Protein AF-0000000086008411 (afdb_homodimer)

Nearest PDB structures (foldseek):
  5k5d-assembly2_B  TM=7.354E-01  e=3.098E-06  Saccharolobus solfataricus 98/2
  5k5d-assembly3_C  TM=6.975E-01  e=1.519E-06  Saccharolobus solfataricus 98/2
  6ryk-assembly1_B  TM=8.185E-01  e=4.136E-05  Myxococcus xanthus DK 1622
  5k5a-assembly1_B  TM=7.520E-01  e=1.093E-04  Saccharolobus solfataricus 98/2
  5k5d-assembly1_A  TM=5.341E-01  e=6.741E-06  Saccharolobus solfataricus 98/2

InterPro domains:
  IPR003115 ParB-like, N-terminal domain [PF02195] (5-90)
  IPR003115 ParB-like, N-terminal domain [SM00470] (6-91)
  IPR036086 ParB/Sulfiredoxin superfamily [SSF110849] (5-112)
  IPR050336 Chromosome-partitioning and nucleoid occlusion protein [PTHR33375] (4-90)

Organism: Nephila pilipes (NCBI:txid299642)

Solvent-accessible surface area (backbone atoms only — not comparable to full-atom values): 13688 Å² total; per-residue (Å²): 134,83,80,57,74,39,78,40,49,48,88,56,48,39,77,48,90,75,58,39,60,50,38,81,90,44,27,58,41,44,35,43,46,34,72,74,70,44,82,76,72,62,29,34,22,34,88,85,18,39,42,52,42,48,65,52,58,48,54,14,38,57,74,71,62,50,65,55,46,52,28,27,72,49,70,86,48,50,74,70,50,44,54,48,46,36,52,47,69,58,41,52,58,68,68,34,44,76,34,65,72,47,46,64,71,46,52,51,14,59,38,47,97,91,26,73,35,71,46,57,71,127,136,82,78,57,74,39,76,40,49,50,89,55,50,38,77,46,88,74,57,37,61,50,37,81,90,43,26,56,48,45,35,40,45,34,72,72,71,43,82,75,71,62,28,34,21,35,87,84,20,41,42,54,43,48,64,51,59,49,52,15,38,56,72,72,62,51,63,55,45,51,28,26,71,50,69,86,48,48,73,70,50,44,55,48,46,36,52,47,69,57,43,52,59,68,67,32,42,75,34,65,71,47,47,64,72,47,51,51,14,56,36,51,97,90,28,76,35,67,50,46,74,128

Radius of gyration: 17.27 Å; Cα contacts (8 Å, |Δi|>4): 413; chains: 2; bounding box: 34×53×40 Å

Sequence (244 aa):
MNLAIHYYPIENLVEYERNPRKNDDVVNRMCASIREFGFRIPIVAKSDGTVVDGHLRLKAARKLGMESIPVVLSDNLSDAQTKAFRLLANQSANWAKWDDDLLKKEPIKVLNKEGPEFYVASMNLAIHYYPIENLVEYERNPRKNDDVVNRMCASIREFGFRIPIVAKSDGTVVDGHLRLKAARKLGMESIPVVLSDNLSDAQTKAFRLLANQSANWAKWDDDLLKKEPIKVLNKEGPEFYVAS

pLDDT: mean 87.46, std 18.58, range [31.14, 98.81]

Foldseek 3Di:
DDWDKDKDFLVQADEDPVQPDDCVVCLQQLLQVCVVPNQDDAFEAAPSRYTLDCVSVSSNCVVVVPGITIYTYDNVADPVRSNVCSVCVVCVVVVDDDDPVVVVVQQQQAQDDRYYPGDRDD/DDWDKDKDFLVQADEDPVQPDDCVVCLLQLLQVCVVPNQDDAFEAAPSRYTLDCVSVSSNCVVVPPGITIYTYDNVADPVRSNVCSVCVVCVVVVDDDDPVVVLVQQQQAQDDRYRRGGRDD

Secondary structure (DSSP, 8-state):
----EEEEEGGG-B--TT--EE-GGGHHHHHHHHHHH-S-SPEEE-TTSBEEE-HHHHHHHHHTT-SEEEEEE-TTS-HHHHHHHHHHHHHGGGGSEE-HHHHHHS------TTS-------/----EEEEEGGG-B--TT--EE-GGGHHHHHHHHHHH-S-SPEEE-TTSBEEE-HHHHHHHHHTT-SEEEEEE-TTS-HHHHHHHHHHHHHGGGGSEE-HHHHHHS------TTS-------

Structure (mmCIF, N/CA/C/O backbone):
data_AF-0000000086008411-model_v1
#
loop_
_entity.id
_entity.type
_entity.pdbx_description
1 polymer 'DNA methylase'
#
loop_
_atom_site.group_PDB
_atom_site.id
_atom_site.type_symbol
_atom_site.label_atom_id
_atom_site.label_alt_id
_atom_site.label_comp_id
_atom_site.label_asym_id
_atom_site.label_entity_id
_atom_site.label_seq_id
_atom_site.pdbx_PDB_ins_code
_atom_site.Cartn_x
_atom_site.Cartn_y
_atom_site.Cartn_z
_atom_site.occupancy
_atom_site.B_iso_or_equiv
_atom_site.auth_seq_id
_atom_site.auth_comp_id
_atom_site.auth_asym_id
_atom_site.auth_atom_id
_atom_site.pdbx_PDB_model_num
ATOM 1 N N . MET A 1 1 ? 12.461 -13.406 7.184 1 59.41 1 MET A N 1
ATOM 2 C CA . MET A 1 1 ? 13.312 -12.773 6.184 1 59.41 1 MET A CA 1
ATOM 3 C C . MET A 1 1 ? 13.047 -11.273 6.121 1 59.41 1 MET A C 1
ATOM 5 O O . MET A 1 1 ? 11.914 -10.828 6.297 1 59.41 1 MET A O 1
ATOM 9 N N . ASN A 1 2 ? 14.188 -10.469 6.121 1 82.94 2 ASN A N 1
ATOM 10 C CA . ASN A 1 2 ? 14.078 -9.016 6.215 1 82.94 2 ASN A CA 1
ATOM 11 C C . ASN A 1 2 ? 13.75 -8.391 4.863 1 82.94 2 ASN A C 1
ATOM 13 O O . ASN A 1 2 ? 14.312 -8.781 3.838 1 82.94 2 ASN A O 1
ATOM 17 N N . LEU A 1 3 ? 12.773 -7.602 4.852 1 91.19 3 LEU A N 1
ATOM 18 C CA . LEU A 1 3 ? 12.414 -6.844 3.656 1 91.19 3 LEU A CA 1
ATOM 19 C C . LEU A 1 3 ? 13.531 -5.871 3.279 1 91.19 3 LEU A C 1
ATOM 21 O O . LEU A 1 3 ? 14.094 -5.203 4.148 1 91.19 3 LEU A O 1
ATOM 25 N N . ALA A 1 4 ? 13.883 -5.93 1.975 1 91.25 4 ALA A N 1
ATOM 26 C CA . ALA A 1 4 ? 14.914 -5.016 1.481 1 91.25 4 ALA A CA 1
ATOM 27 C C . ALA A 1 4 ? 14.398 -4.203 0.294 1 91.25 4 ALA A C 1
ATOM 29 O O . ALA A 1 4 ? 13.688 -4.73 -0.563 1 91.25 4 ALA A O 1
ATOM 30 N N . ILE A 1 5 ? 14.852 -2.945 0.254 1 94.31 5 ILE A N 1
ATOM 31 C CA . ILE A 1 5 ? 14.516 -2.084 -0.875 1 94.31 5 ILE A CA 1
ATOM 32 C C . ILE A 1 5 ? 15.664 -2.088 -1.882 1 94.31 5 ILE A C 1
ATOM 34 O O . ILE A 1 5 ? 16.828 -1.934 -1.506 1 94.31 5 ILE A O 1
ATOM 38 N N . HIS A 1 6 ? 15.266 -2.303 -3.049 1 95.06 6 HIS A N 1
ATOM 39 C CA . HIS A 1 6 ? 16.172 -2.158 -4.18 1 95.06 6 HIS A CA 1
ATOM 40 C C . HIS A 1 6 ? 15.695 -1.078 -5.141 1 95.06 6 HIS A C 1
ATOM 42 O O . HIS A 1 6 ? 14.508 -1.018 -5.469 1 95.06 6 HIS A O 1
ATOM 48 N N . TYR A 1 7 ? 16.703 -0.251 -5.594 1 96.94 7 TYR A N 1
ATOM 49 C CA . TYR A 1 7 ? 16.312 0.718 -6.609 1 96.94 7 TYR A CA 1
ATOM 50 C C . TYR A 1 7 ? 16.516 0.153 -8.008 1 96.94 7 TYR A C 1
ATOM 52 O O . TYR A 1 7 ? 17.641 -0.172 -8.398 1 96.94 7 TYR A O 1
ATOM 60 N N . TYR A 1 8 ? 15.438 0.015 -8.688 1 97.19 8 TYR A N 1
ATOM 61 C CA . TYR A 1 8 ? 15.438 -0.484 -10.055 1 97.19 8 TYR A CA 1
ATOM 62 C C . TYR A 1 8 ? 15.289 0.659 -11.055 1 97.19 8 TYR A C 1
ATOM 64 O O . TYR A 1 8 ? 14.453 1.549 -10.867 1 97.19 8 TYR A O 1
ATOM 72 N N . PRO A 1 9 ? 16.141 0.617 -12.133 1 98.06 9 PRO A N 1
ATOM 73 C CA . PRO A 1 9 ? 15.773 1.483 -13.258 1 98.06 9 PRO A CA 1
ATOM 74 C C . PRO A 1 9 ? 14.352 1.223 -13.758 1 98.06 9 PRO A C 1
ATOM 76 O O . PRO A 1 9 ? 13.938 0.067 -13.875 1 98.06 9 PRO A O 1
ATOM 79 N N . ILE A 1 10 ? 13.617 2.262 -13.992 1 97.75 10 ILE A N 1
ATOM 80 C CA . ILE A 1 10 ? 12.219 2.146 -14.391 1 97.75 10 ILE A CA 1
ATOM 81 C C . ILE A 1 10 ? 12.109 1.29 -15.648 1 97.75 10 ILE A C 1
ATOM 83 O O . ILE A 1 10 ? 11.148 0.531 -15.805 1 97.75 10 ILE A O 1
ATOM 87 N N . GLU A 1 11 ? 13.062 1.383 -16.516 1 97.5 11 GLU A N 1
ATOM 88 C CA . GLU A 1 11 ? 13.047 0.663 -17.781 1 97.5 11 GLU A CA 1
ATOM 89 C C . GLU A 1 11 ? 13.148 -0.844 -17.562 1 97.5 11 GLU A C 1
ATOM 91 O O . GLU A 1 11 ? 12.828 -1.629 -18.469 1 97.5 11 GLU A O 1
ATOM 96 N N . ASN A 1 12 ? 13.633 -1.256 -16.359 1 98 12 ASN A N 1
ATOM 97 C CA . ASN A 1 12 ? 13.789 -2.676 -16.047 1 98 12 ASN A CA 1
ATOM 98 C C . ASN A 1 12 ? 12.5 -3.277 -15.5 1 98 12 ASN A C 1
ATOM 100 O O . ASN A 1 12 ? 12.422 -4.488 -15.281 1 98 12 ASN A O 1
ATOM 104 N N . LEU A 1 13 ? 11.539 -2.445 -15.281 1 98.75 13 LEU A N 1
ATOM 105 C CA . LEU A 1 13 ? 10.273 -2.928 -14.742 1 98.75 13 LEU A CA 1
ATOM 106 C C . LEU A 1 13 ? 9.234 -3.072 -15.844 1 98.75 13 LEU A C 1
ATOM 108 O O . LEU A 1 13 ? 9.164 -2.234 -16.75 1 98.75 13 LEU A O 1
ATOM 112 N N . VAL A 1 14 ? 8.469 -4.168 -15.75 1 98.25 14 VAL A N 1
ATOM 113 C CA . VAL A 1 14 ? 7.457 -4.457 -16.75 1 98.25 14 VAL A CA 1
ATOM 114 C C . VAL A 1 14 ? 6.113 -4.711 -16.078 1 98.25 14 VAL A C 1
ATOM 116 O O . VAL A 1 14 ? 6.035 -5.438 -15.086 1 98.25 14 VAL A O 1
ATOM 119 N N . GLU A 1 15 ? 5.117 -4.074 -16.59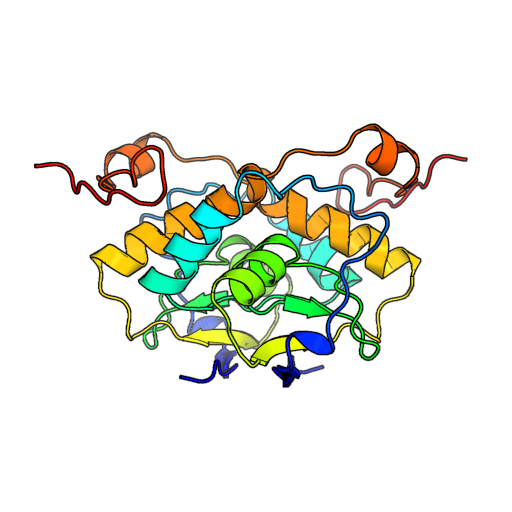4 1 98 15 GLU A N 1
ATOM 120 C CA . GLU A 1 15 ? 3.771 -4.305 -16.078 1 98 15 GLU A CA 1
ATOM 121 C C . GLU A 1 15 ? 3.328 -5.746 -16.328 1 98 15 GLU A C 1
ATOM 123 O O . GLU A 1 15 ? 3.623 -6.316 -17.375 1 98 15 GLU A O 1
ATOM 128 N N . TYR A 1 16 ? 2.611 -6.32 -15.352 1 96.94 16 TYR A N 1
ATOM 129 C CA . TYR A 1 16 ? 1.983 -7.613 -15.578 1 96.94 16 TYR A CA 1
ATOM 130 C C . TYR A 1 16 ? 0.878 -7.508 -16.625 1 96.94 16 TYR A C 1
ATOM 132 O O . TYR A 1 16 ? -0.05 -6.707 -16.469 1 96.94 16 TYR A O 1
ATOM 140 N N . GLU A 1 17 ? 0.983 -8.352 -17.625 1 93.69 17 GLU A N 1
ATOM 141 C CA . GLU A 1 17 ? 0.123 -8.227 -18.797 1 93.69 17 GLU A CA 1
ATOM 142 C C . GLU A 1 17 ? -1.343 -8.453 -18.422 1 93.69 17 GLU A C 1
ATOM 144 O O . GLU A 1 17 ? -2.232 -7.828 -19 1 93.69 17 GLU A O 1
ATOM 149 N N . ARG A 1 18 ? -1.62 -9.266 -17.469 1 93.19 18 ARG A N 1
ATOM 150 C CA . ARG A 1 18 ? -2.998 -9.586 -17.109 1 93.19 18 ARG A CA 1
ATOM 151 C C . ARG A 1 18 ? -3.385 -8.922 -15.789 1 93.19 18 ARG A C 1
ATOM 153 O O . ARG A 1 18 ? -4.105 -9.508 -14.984 1 93.19 18 ARG A O 1
ATOM 160 N N . ASN A 1 19 ? -2.762 -7.785 -15.531 1 95.25 19 ASN A N 1
ATOM 161 C CA . ASN A 1 19 ? -3.176 -7.023 -14.359 1 95.25 19 ASN A CA 1
ATOM 162 C C . ASN A 1 19 ? -4.66 -6.676 -14.414 1 95.25 19 ASN A C 1
ATOM 164 O O . ASN A 1 19 ? -5.117 -6.023 -15.352 1 95.25 19 ASN A O 1
ATOM 168 N N . PRO A 1 20 ? -5.43 -7.062 -13.383 1 93.88 20 PRO A N 1
ATOM 169 C CA . PRO A 1 20 ? -6.875 -6.844 -13.43 1 93.88 20 PRO A CA 1
ATOM 170 C C . PRO A 1 20 ? -7.277 -5.445 -12.977 1 93.88 20 PRO A C 1
ATOM 172 O O . PRO A 1 20 ? -8.422 -5.227 -12.562 1 93.88 20 PRO A O 1
ATOM 175 N N . ARG A 1 21 ? -6.324 -4.492 -12.945 1 95.69 21 ARG A N 1
ATOM 176 C CA . ARG A 1 21 ? -6.586 -3.113 -12.547 1 95.69 21 ARG A CA 1
ATOM 177 C C . ARG A 1 21 ? -6.43 -2.164 -13.734 1 95.69 21 ARG A C 1
ATOM 179 O O . ARG A 1 21 ? -5.41 -2.189 -14.43 1 95.69 21 ARG A O 1
ATOM 186 N N . LYS A 1 22 ? -7.465 -1.388 -13.969 1 96.75 22 LYS A N 1
ATOM 187 C CA . LYS A 1 22 ? -7.438 -0.331 -14.969 1 96.75 22 LYS A CA 1
ATOM 188 C C . LYS A 1 22 ? -7.105 1.02 -14.344 1 96.75 22 LYS A C 1
ATOM 190 O O . LYS A 1 22 ? -7.977 1.674 -13.766 1 96.75 22 LYS A O 1
ATOM 195 N N . ASN A 1 23 ? -5.836 1.464 -14.578 1 96.69 23 ASN A N 1
ATOM 196 C CA . ASN A 1 23 ? -5.398 2.637 -13.828 1 96.69 23 ASN A CA 1
ATOM 197 C C . ASN A 1 23 ? -4.852 3.721 -14.75 1 96.69 23 ASN A C 1
ATOM 199 O O . ASN A 1 23 ? -4.328 4.734 -14.281 1 96.69 23 ASN A O 1
ATOM 203 N N . ASP A 1 24 ? -5.016 3.654 -16.078 1 96.88 24 ASP A N 1
ATOM 204 C CA . ASP A 1 24 ? -4.43 4.598 -17.016 1 96.88 24 ASP A CA 1
ATOM 205 C C . ASP A 1 24 ? -5.027 5.992 -16.844 1 96.88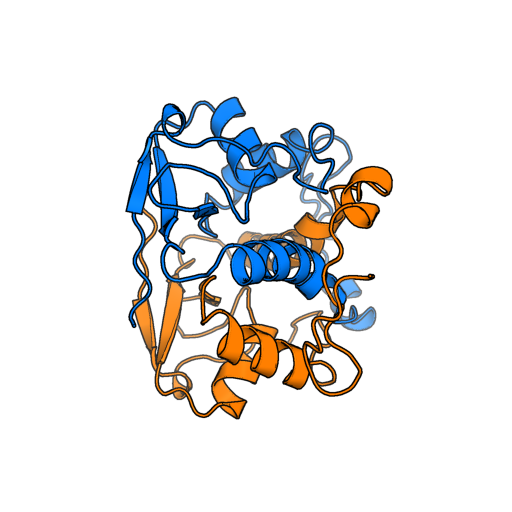 24 ASP A C 1
ATOM 207 O O . ASP A 1 24 ? -4.348 7 -17.062 1 96.88 24 ASP A O 1
ATOM 211 N N . ASP A 1 25 ? -6.266 6.039 -16.422 1 95.25 25 ASP A N 1
ATOM 212 C CA . ASP A 1 25 ? -6.98 7.312 -16.406 1 95.25 25 ASP A CA 1
ATOM 213 C C . ASP A 1 25 ? -6.684 8.078 -15.117 1 95.25 25 ASP A C 1
ATOM 215 O O . ASP A 1 25 ? -7.094 9.234 -14.969 1 95.25 25 ASP A O 1
ATOM 219 N N . VAL A 1 26 ? -5.957 7.426 -14.172 1 94.69 26 VAL A N 1
ATOM 220 C CA . VAL A 1 26 ? -5.762 8.086 -12.883 1 94.69 26 VAL A CA 1
ATOM 221 C C . VAL A 1 26 ? -4.27 8.25 -12.609 1 94.69 26 VAL A C 1
ATOM 223 O O . VAL A 1 26 ? -3.865 8.539 -11.484 1 94.69 26 VAL A O 1
ATOM 226 N N . VAL A 1 27 ? -3.426 8.133 -13.602 1 97.31 27 VAL A N 1
ATOM 227 C CA . VAL A 1 27 ? -1.975 8.227 -13.477 1 97.31 27 VAL A CA 1
ATOM 228 C C . VAL A 1 27 ? -1.584 9.625 -13.016 1 97.31 27 VAL A C 1
ATOM 230 O O . VAL A 1 27 ? -0.69 9.789 -12.188 1 97.31 27 VAL A O 1
ATOM 233 N N . ASN A 1 28 ? -2.285 10.633 -13.492 1 95.5 28 ASN A N 1
ATOM 234 C CA . ASN A 1 28 ? -1.954 12.008 -13.133 1 95.5 28 ASN A CA 1
ATOM 235 C C . ASN A 1 28 ? -2.166 12.258 -11.641 1 95.5 28 ASN A C 1
ATOM 237 O O . ASN A 1 28 ? -1.433 13.031 -11.023 1 95.5 28 ASN A O 1
ATOM 241 N N . ARG A 1 29 ? -3.141 11.617 -11.164 1 93.75 29 ARG A N 1
ATOM 242 C CA . ARG A 1 29 ? -3.406 11.742 -9.734 1 93.75 29 ARG A CA 1
ATOM 243 C C . ARG A 1 29 ? -2.264 11.164 -8.906 1 93.75 29 ARG A C 1
ATOM 245 O O . ARG A 1 29 ? -1.853 11.75 -7.906 1 93.75 29 ARG A O 1
ATOM 252 N N . MET A 1 30 ? -1.769 10.094 -9.328 1 96.31 30 MET A N 1
ATOM 253 C CA . MET A 1 30 ? -0.641 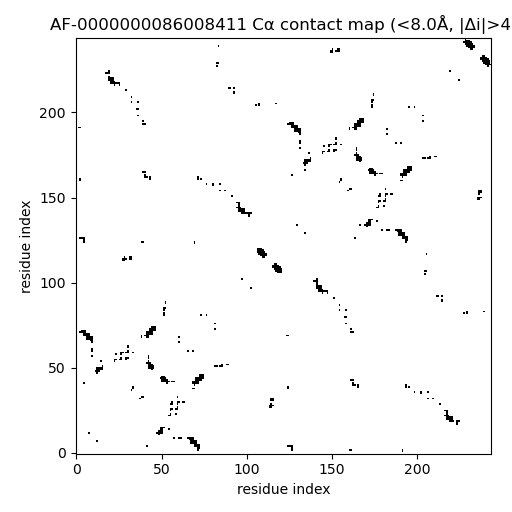9.477 -8.633 1 96.31 30 MET A CA 1
ATOM 254 C C . MET A 1 30 ? 0.63 10.297 -8.82 1 96.31 30 MET A C 1
ATOM 256 O O . MET A 1 30 ? 1.439 10.414 -7.902 1 96.31 30 MET A O 1
ATOM 260 N N . CYS A 1 31 ? 0.763 10.898 -10.039 1 96.25 31 CYS A N 1
ATOM 261 C CA . CYS A 1 31 ? 1.887 11.805 -10.25 1 96.25 31 CYS A CA 1
ATOM 262 C C . CYS A 1 31 ? 1.874 12.938 -9.227 1 96.25 31 CYS A C 1
ATOM 264 O O . CYS A 1 31 ? 2.902 13.25 -8.625 1 96.25 31 CYS A O 1
ATOM 266 N N . ALA A 1 32 ? 0.722 13.492 -9.062 1 93.12 32 ALA A N 1
ATOM 267 C CA . ALA A 1 32 ? 0.576 14.586 -8.102 1 93.12 32 ALA A CA 1
ATOM 268 C C . ALA A 1 32 ? 0.913 14.125 -6.691 1 93.12 32 ALA A C 1
ATOM 270 O O . ALA A 1 32 ? 1.562 14.844 -5.93 1 93.12 32 ALA A O 1
ATOM 271 N N . SER A 1 33 ? 0.469 12.898 -6.336 1 93.38 33 SER A N 1
ATOM 272 C CA . SER A 1 33 ? 0.763 12.328 -5.027 1 93.38 33 SER A CA 1
ATOM 273 C C . SER A 1 33 ? 2.264 12.148 -4.828 1 93.38 33 SER A C 1
ATOM 275 O O . SER A 1 33 ? 2.814 12.57 -3.805 1 93.38 33 SER A O 1
ATOM 277 N N . ILE A 1 34 ? 2.934 11.625 -5.816 1 95.19 34 ILE A N 1
ATOM 278 C CA . ILE A 1 34 ? 4.363 11.359 -5.719 1 95.19 34 ILE A CA 1
ATOM 279 C C . ILE A 1 34 ? 5.129 12.68 -5.625 1 95.19 34 ILE A C 1
ATOM 281 O O . ILE A 1 34 ? 6.09 12.797 -4.859 1 95.19 34 ILE A O 1
ATOM 285 N N . ARG A 1 35 ? 4.711 13.695 -6.332 1 93.75 35 ARG A N 1
ATOM 286 C CA . ARG A 1 35 ? 5.352 15 -6.262 1 93.75 35 ARG A CA 1
ATOM 287 C C . ARG A 1 35 ? 5.211 15.609 -4.871 1 93.75 35 ARG A C 1
ATOM 289 O O . ARG A 1 35 ? 6.156 16.203 -4.344 1 93.75 35 ARG A O 1
ATOM 296 N N . GLU A 1 36 ? 4.086 15.414 -4.336 1 91.5 36 GLU A N 1
ATOM 297 C CA . GLU A 1 36 ? 3.758 16.078 -3.076 1 91.5 36 GLU A CA 1
ATOM 298 C C . GLU A 1 36 ? 4.391 15.352 -1.894 1 91.5 36 GLU A C 1
ATOM 300 O O . GLU A 1 36 ? 4.914 15.984 -0.976 1 91.5 36 GLU A O 1
ATOM 305 N N . PHE A 1 37 ? 4.371 14.039 -1.923 1 93.88 37 PHE A N 1
ATOM 306 C CA . PHE A 1 37 ? 4.691 13.297 -0.711 1 93.88 37 PHE A CA 1
ATOM 307 C C . PHE A 1 37 ? 5.965 12.484 -0.896 1 93.88 37 PHE A C 1
ATOM 309 O O . PHE A 1 37 ? 6.527 11.969 0.075 1 93.88 37 PHE A O 1
ATOM 316 N N . GLY A 1 38 ? 6.418 12.383 -2.188 1 94.5 38 GLY A N 1
ATOM 317 C CA . GLY A 1 38 ? 7.488 11.445 -2.498 1 94.5 38 GLY A CA 1
ATOM 318 C C . GLY A 1 38 ? 6.988 10.039 -2.762 1 94.5 38 GLY A C 1
ATOM 319 O O . GLY A 1 38 ? 5.816 9.734 -2.529 1 94.5 38 GLY A O 1
ATOM 320 N N . PHE A 1 39 ? 7.898 9.258 -3.348 1 96.81 39 PHE A N 1
ATOM 321 C CA . PHE A 1 39 ? 7.621 7.84 -3.562 1 96.81 39 PHE A CA 1
ATOM 322 C C . PHE A 1 39 ? 7.781 7.055 -2.268 1 96.81 39 PHE A C 1
ATOM 324 O O . PHE A 1 39 ? 8.844 6.488 -2.006 1 96.81 39 PHE A O 1
ATOM 331 N N . ARG A 1 40 ? 6.75 6.871 -1.46 1 96.12 40 ARG A N 1
ATOM 332 C CA . ARG A 1 40 ? 6.852 6.465 -0.062 1 96.12 40 ARG A CA 1
ATOM 333 C C . ARG A 1 40 ? 6.629 4.965 0.091 1 96.12 40 ARG A C 1
ATOM 335 O O . ARG A 1 40 ? 7.07 4.363 1.07 1 96.12 40 ARG A O 1
ATOM 342 N N . ILE A 1 41 ? 5.883 4.387 -0.775 1 97.5 41 ILE A N 1
ATOM 343 C CA . ILE A 1 41 ? 5.57 2.961 -0.739 1 97.5 41 ILE A CA 1
ATOM 344 C C . ILE A 1 41 ? 6.219 2.262 -1.931 1 97.5 41 ILE A C 1
ATOM 346 O O . ILE A 1 41 ? 5.922 2.582 -3.084 1 97.5 41 ILE A O 1
ATOM 350 N N . PRO A 1 42 ? 7.059 1.325 -1.715 1 98.19 42 PRO A N 1
ATOM 351 C CA . PRO A 1 42 ? 7.746 0.675 -2.834 1 98.19 42 PRO A CA 1
ATOM 352 C C . PRO A 1 42 ? 6.812 -0.19 -3.678 1 98.19 42 PRO A C 1
ATOM 354 O O . PRO A 1 42 ? 5.738 -0.583 -3.211 1 98.19 42 PRO A O 1
ATOM 357 N N . ILE A 1 43 ? 7.266 -0.444 -4.871 1 98.12 43 ILE A N 1
ATOM 358 C CA . ILE A 1 43 ? 6.629 -1.426 -5.742 1 98.12 43 ILE A CA 1
ATOM 359 C C . ILE A 1 43 ? 7.055 -2.834 -5.332 1 98.12 43 ILE A C 1
ATOM 361 O O . ILE A 1 43 ? 8.188 -3.043 -4.891 1 98.12 43 ILE A O 1
ATOM 365 N N . VAL A 1 44 ? 6.156 -3.768 -5.402 1 98.44 44 VAL A N 1
ATOM 366 C CA . VAL A 1 44 ? 6.508 -5.176 -5.27 1 98.44 44 VAL A CA 1
ATOM 367 C C . VAL A 1 44 ? 6.68 -5.797 -6.656 1 98.44 44 VAL A C 1
ATOM 369 O O . VAL A 1 44 ? 5.797 -5.672 -7.512 1 98.44 44 VAL A O 1
ATOM 372 N N . ALA A 1 45 ? 7.816 -6.406 -6.906 1 98.62 45 ALA A N 1
ATOM 373 C CA . ALA A 1 45 ? 8.086 -7 -8.211 1 98.62 45 ALA A CA 1
ATOM 374 C C . ALA A 1 45 ? 8.891 -8.289 -8.078 1 98.62 45 ALA A C 1
ATOM 376 O O . ALA A 1 45 ? 9.422 -8.586 -7.004 1 98.62 45 ALA A O 1
ATOM 377 N N . LYS A 1 46 ? 8.938 -9.086 -9.164 1 97.88 46 LYS A N 1
ATOM 378 C CA . LYS A 1 46 ? 9.883 -10.188 -9.312 1 97.88 46 LYS A CA 1
ATOM 379 C C . LYS A 1 46 ? 11.242 -9.68 -9.781 1 97.88 46 LYS A C 1
ATOM 381 O O . LYS A 1 46 ? 11.352 -8.578 -10.32 1 97.88 46 LYS A O 1
ATOM 386 N N . SER A 1 47 ? 12.234 -10.492 -9.602 1 97 47 SER A N 1
ATOM 387 C CA . SER A 1 47 ? 13.602 -10.102 -9.961 1 97 47 SER A CA 1
ATOM 388 C C . SER A 1 47 ? 13.742 -9.898 -11.461 1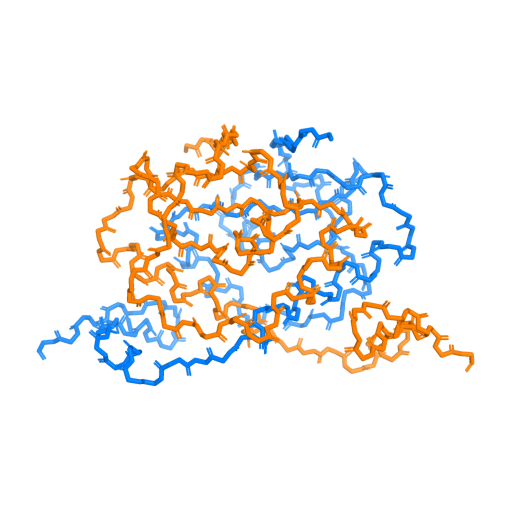 97 47 SER A C 1
ATOM 390 O O . SER A 1 47 ? 14.672 -9.234 -11.922 1 97 47 SER A O 1
ATOM 392 N N . ASP A 1 48 ? 12.797 -10.469 -12.219 1 97.12 48 ASP A N 1
ATOM 393 C CA . ASP A 1 48 ? 12.867 -10.297 -13.664 1 97.12 48 ASP A CA 1
ATOM 394 C C . ASP A 1 48 ? 12.219 -8.984 -14.094 1 97.12 48 ASP A C 1
ATOM 396 O O . ASP A 1 48 ? 12.125 -8.688 -15.289 1 97.12 48 ASP A O 1
ATOM 400 N N . GLY A 1 49 ? 11.734 -8.219 -13.117 1 98.06 49 GLY A N 1
ATOM 401 C CA . GLY A 1 49 ? 11.203 -6.891 -13.383 1 98.06 49 GLY A CA 1
ATOM 402 C C . GLY A 1 49 ? 9.688 -6.863 -13.461 1 98.06 49 GLY A C 1
ATOM 403 O O . GLY A 1 49 ? 9.078 -5.793 -13.531 1 98.06 49 GLY A O 1
ATOM 404 N N . THR A 1 50 ? 9.055 -8.023 -13.438 1 98.56 50 THR A N 1
ATOM 405 C CA . THR A 1 50 ? 7.598 -8.055 -13.539 1 98.56 50 THR A CA 1
ATOM 406 C C . THR A 1 50 ? 6.949 -7.496 -12.273 1 98.56 50 THR A C 1
ATOM 408 O O . THR A 1 50 ? 7.176 -8.016 -11.18 1 98.56 50 THR A O 1
ATOM 411 N N . VAL A 1 51 ? 6.129 -6.547 -12.469 1 98.62 51 VAL A N 1
ATOM 412 C CA . VAL A 1 51 ? 5.473 -5.883 -11.352 1 98.62 51 VAL A CA 1
ATOM 413 C C . VAL A 1 51 ? 4.375 -6.785 -10.789 1 98.62 51 VAL A C 1
ATOM 415 O O . VAL A 1 51 ? 3.629 -7.41 -11.547 1 98.62 51 VAL A O 1
ATOM 418 N N . VAL A 1 52 ? 4.312 -6.891 -9.508 1 97.81 52 VAL A N 1
ATOM 419 C CA . VAL A 1 52 ? 3.273 -7.637 -8.805 1 97.81 52 VAL A CA 1
ATOM 420 C C . VAL A 1 52 ? 2.258 -6.668 -8.203 1 97.81 52 VAL A C 1
ATOM 422 O O . VAL A 1 52 ? 1.049 -6.84 -8.383 1 97.81 52 VAL A O 1
ATOM 425 N N . ASP A 1 53 ? 2.639 -5.656 -7.531 1 97.81 53 ASP A N 1
ATOM 426 C CA . ASP A 1 53 ? 1.844 -4.586 -6.941 1 97.81 53 ASP A CA 1
ATOM 427 C C . ASP A 1 53 ? 2.506 -3.227 -7.16 1 97.81 53 ASP A C 1
ATOM 429 O O . ASP A 1 53 ? 3.729 -3.104 -7.062 1 97.81 53 ASP A O 1
ATOM 433 N N . GLY A 1 54 ? 1.72 -2.24 -7.461 1 98.25 54 GLY A N 1
ATOM 434 C CA . GLY A 1 54 ? 2.258 -0.903 -7.652 1 98.25 54 GLY A CA 1
ATOM 435 C C . GLY A 1 54 ? 2.287 -0.474 -9.102 1 98.25 54 GLY A C 1
ATOM 436 O O . GLY A 1 54 ? 3.098 0.371 -9.492 1 98.25 54 GLY A O 1
ATOM 437 N N . HIS A 1 55 ? 1.449 -0.974 -9.984 1 98.69 55 HIS A N 1
ATOM 438 C CA . HIS A 1 55 ? 1.404 -0.622 -11.398 1 98.69 55 HIS A CA 1
ATOM 439 C C . HIS A 1 55 ? 1.103 0.861 -11.586 1 98.69 55 HIS A C 1
ATOM 441 O O . HIS A 1 55 ? 1.71 1.521 -12.438 1 98.69 55 HIS A O 1
ATOM 447 N N . LEU A 1 56 ? 0.159 1.378 -10.836 1 98.19 56 LEU A N 1
ATOM 448 C CA . LEU A 1 56 ? -0.167 2.797 -10.922 1 98.19 56 LEU A CA 1
ATOM 449 C C . LEU A 1 56 ? 1.039 3.654 -10.555 1 98.19 56 LEU A C 1
ATOM 451 O O . LEU A 1 56 ? 1.315 4.66 -11.211 1 98.19 56 LEU A O 1
ATOM 455 N N . ARG A 1 57 ? 1.702 3.295 -9.516 1 98.38 57 ARG A N 1
ATOM 456 C CA . ARG A 1 57 ? 2.906 4.012 -9.109 1 98.38 57 ARG A CA 1
ATOM 457 C C . ARG A 1 57 ? 3.977 3.941 -10.195 1 98.38 57 ARG A C 1
ATOM 459 O O . ARG A 1 57 ? 4.691 4.918 -10.43 1 98.38 57 ARG A O 1
ATOM 466 N N . LEU A 1 58 ? 4.094 2.771 -10.828 1 98.81 58 LEU A N 1
ATOM 467 C CA . LEU A 1 58 ? 5.059 2.637 -11.914 1 98.81 58 LEU A CA 1
ATOM 468 C C . LEU A 1 58 ? 4.707 3.566 -13.07 1 98.81 58 LEU A C 1
ATOM 470 O O . LEU A 1 58 ? 5.574 4.27 -13.594 1 98.81 58 LEU A O 1
ATOM 474 N N . LYS A 1 59 ? 3.51 3.568 -13.484 1 98.62 59 LYS A N 1
ATOM 475 C CA . LYS A 1 59 ? 3.074 4.43 -14.578 1 98.62 59 LYS A CA 1
ATOM 476 C C . LYS A 1 59 ? 3.334 5.898 -14.258 1 98.62 59 LYS A C 1
ATOM 478 O O . LYS A 1 59 ? 3.803 6.656 -15.109 1 98.62 59 LYS A O 1
ATOM 483 N N . ALA A 1 60 ? 2.99 6.262 -13.047 1 98.19 60 ALA A N 1
ATOM 484 C CA . ALA A 1 60 ? 3.227 7.641 -12.625 1 98.19 60 ALA A CA 1
ATOM 485 C C . ALA A 1 60 ? 4.715 7.969 -12.641 1 98.19 60 ALA A C 1
ATOM 487 O O . ALA A 1 60 ? 5.113 9.047 -13.102 1 98.19 60 ALA A O 1
ATOM 488 N N . ALA A 1 61 ? 5.551 7.035 -12.141 1 98.44 61 ALA A N 1
ATOM 489 C CA . ALA A 1 61 ? 6.996 7.246 -12.133 1 98.44 61 ALA A CA 1
ATOM 490 C C . ALA A 1 61 ? 7.535 7.441 -13.547 1 98.44 61 ALA A C 1
ATOM 492 O O . ALA A 1 61 ? 8.391 8.297 -13.773 1 98.44 61 ALA A O 1
ATOM 493 N N . ARG A 1 62 ? 7.043 6.668 -14.445 1 98.69 62 ARG A N 1
ATOM 494 C CA . ARG A 1 62 ? 7.434 6.801 -15.844 1 98.69 62 ARG A CA 1
ATOM 495 C C . ARG A 1 62 ? 7.043 8.172 -16.391 1 98.69 62 ARG A C 1
ATOM 497 O O . ARG A 1 62 ? 7.855 8.844 -17.031 1 98.69 62 ARG A O 1
ATOM 504 N N . LYS A 1 63 ? 5.871 8.516 -16.125 1 98.38 63 LYS A N 1
ATOM 505 C CA . LYS A 1 63 ? 5.379 9.805 -16.609 1 98.38 63 LYS A CA 1
ATOM 506 C C . LYS A 1 63 ? 6.184 10.961 -16.016 1 98.38 63 LYS A C 1
ATOM 508 O O . LYS A 1 63 ? 6.422 11.969 -16.688 1 98.38 63 LYS A O 1
ATOM 513 N N . LEU A 1 64 ? 6.598 10.844 -14.781 1 97.88 64 LEU A N 1
ATOM 514 C CA . LEU A 1 64 ? 7.359 11.867 -14.086 1 97.88 64 LEU A CA 1
ATOM 515 C C . LEU A 1 64 ? 8.82 11.852 -14.531 1 97.88 64 LEU A C 1
ATOM 517 O O . LEU A 1 64 ? 9.602 12.727 -14.133 1 97.88 64 LEU A O 1
ATOM 521 N N . GLY A 1 65 ? 9.227 10.82 -15.273 1 98 65 GLY A N 1
ATOM 522 C CA . GLY A 1 65 ? 10.594 10.734 -15.773 1 98 65 GLY A CA 1
ATOM 523 C C . GLY A 1 65 ? 11.586 10.32 -14.711 1 98 65 GLY A C 1
ATOM 524 O O . GLY A 1 65 ? 12.75 10.742 -14.734 1 98 65 GLY A O 1
ATOM 525 N N . MET A 1 66 ? 11.133 9.594 -13.758 1 97.62 66 MET A N 1
ATOM 526 C CA . MET A 1 66 ? 12.062 9.102 -12.742 1 97.62 66 MET A CA 1
ATOM 527 C C . MET A 1 66 ? 13.008 8.07 -13.328 1 97.62 66 MET A C 1
ATOM 529 O O . MET A 1 66 ? 12.641 7.324 -14.234 1 97.62 66 MET A O 1
ATOM 533 N N . GLU A 1 67 ? 14.227 8.055 -12.836 1 97.62 67 GLU A N 1
ATOM 534 C CA . GLU A 1 67 ? 15.227 7.125 -13.359 1 97.62 67 GLU A CA 1
ATOM 535 C C . GLU A 1 67 ? 15.086 5.746 -12.719 1 97.62 67 GLU A C 1
ATOM 537 O O . GLU A 1 67 ? 15.203 4.727 -13.398 1 97.62 67 GLU A O 1
ATOM 542 N N . SER A 1 68 ? 14.906 5.77 -11.422 1 98.19 68 SER A N 1
ATOM 543 C CA . SER A 1 68 ? 14.766 4.539 -10.648 1 98.19 68 SER A CA 1
ATOM 544 C C . SER A 1 68 ? 13.75 4.695 -9.523 1 98.19 68 SER A C 1
ATOM 546 O O . SER A 1 68 ? 13.43 5.816 -9.125 1 98.19 68 SER A O 1
ATOM 548 N N . ILE A 1 69 ? 13.195 3.604 -9.125 1 98.06 69 ILE A N 1
ATOM 549 C CA . ILE A 1 69 ? 12.219 3.637 -8.039 1 98.06 69 ILE A CA 1
ATOM 550 C C . ILE A 1 69 ? 12.477 2.486 -7.074 1 98.06 69 ILE A C 1
ATOM 552 O O . ILE A 1 69 ? 13.164 1.518 -7.418 1 98.06 69 ILE A O 1
ATOM 556 N N . PRO A 1 70 ? 12.062 2.613 -5.816 1 98.12 70 PRO A N 1
ATOM 557 C CA . PRO A 1 70 ? 12.258 1.559 -4.816 1 98.12 70 PRO A CA 1
ATOM 558 C C . PRO A 1 70 ? 11.359 0.348 -5.059 1 98.12 70 PRO A C 1
ATOM 560 O O . PRO A 1 70 ? 10.156 0.503 -5.305 1 98.12 70 PRO A O 1
ATOM 563 N N . VAL A 1 71 ? 11.977 -0.841 -4.957 1 97.88 71 VAL A N 1
ATOM 564 C CA . VAL A 1 71 ? 11.297 -2.1 -5.238 1 97.88 71 VAL A CA 1
ATOM 565 C C . VAL A 1 71 ? 11.602 -3.111 -4.137 1 97.88 71 VAL A C 1
ATOM 567 O O . VAL A 1 71 ? 12.742 -3.207 -3.676 1 97.88 71 VAL A O 1
ATOM 570 N N . VAL A 1 72 ? 10.555 -3.74 -3.648 1 97.44 72 VAL A N 1
ATOM 571 C CA . VAL A 1 72 ? 10.719 -4.953 -2.854 1 97.44 72 VAL A CA 1
ATOM 572 C C . VAL A 1 72 ? 10.508 -6.184 -3.734 1 97.44 72 VAL A C 1
ATOM 574 O O . VAL A 1 72 ? 9.586 -6.215 -4.555 1 97.44 72 VAL A O 1
ATOM 577 N N . LEU A 1 73 ? 11.414 -7.129 -3.598 1 97 73 LEU A N 1
ATOM 578 C CA . LEU A 1 73 ? 11.336 -8.32 -4.434 1 97 73 LEU A CA 1
ATOM 579 C C . LEU A 1 73 ? 10.469 -9.391 -3.777 1 97 73 LEU A C 1
ATOM 581 O O . LEU A 1 73 ? 10.445 -9.508 -2.549 1 97 73 LEU A O 1
ATOM 585 N N . SER A 1 74 ? 9.758 -10.195 -4.609 1 97.31 74 SER A N 1
ATOM 586 C CA . SER A 1 74 ? 8.859 -11.227 -4.109 1 97.31 74 SER A CA 1
ATOM 587 C C . SER A 1 74 ? 9.094 -12.562 -4.812 1 97.31 74 SER A C 1
ATOM 589 O O . SER A 1 74 ? 8.156 -13.305 -5.086 1 97.31 74 SER A O 1
ATOM 591 N N . ASP A 1 75 ? 10.352 -12.883 -5.078 1 96.31 75 ASP A N 1
ATOM 592 C CA . ASP A 1 75 ? 10.711 -14.062 -5.852 1 96.31 75 ASP A CA 1
ATOM 593 C C . ASP A 1 75 ? 10.359 -15.344 -5.098 1 96.31 75 ASP A C 1
ATOM 595 O O . ASP A 1 75 ? 10.242 -16.422 -5.695 1 96.31 75 ASP A O 1
ATOM 599 N N . ASN A 1 76 ? 10.203 -15.242 -3.836 1 95.81 76 ASN A N 1
ATOM 600 C CA . ASN A 1 76 ? 9.93 -16.438 -3.033 1 95.81 76 ASN A CA 1
ATOM 601 C C . ASN A 1 76 ? 8.461 -16.844 -3.113 1 95.81 76 ASN A C 1
ATOM 603 O O . ASN A 1 76 ? 8.086 -17.906 -2.633 1 95.81 76 ASN A O 1
ATOM 607 N N . LEU A 1 77 ? 7.613 -16.031 -3.648 1 94.31 77 LEU A N 1
ATOM 608 C CA . LEU A 1 77 ? 6.211 -16.375 -3.838 1 94.31 77 LEU A CA 1
ATOM 609 C C . LEU A 1 77 ? 6.027 -17.203 -5.105 1 94.31 77 LEU A C 1
ATOM 611 O O . LEU A 1 77 ? 6.609 -16.891 -6.145 1 94.31 77 LEU A O 1
ATOM 615 N N . SER A 1 78 ? 5.246 -18.266 -4.992 1 92.44 78 SER A N 1
ATOM 616 C CA . SER A 1 78 ? 4.859 -19.031 -6.172 1 92.44 78 SER A CA 1
ATOM 617 C C . SER A 1 78 ? 3.98 -18.203 -7.105 1 92.44 78 SER A C 1
ATOM 619 O O . SER A 1 78 ? 3.527 -17.125 -6.738 1 92.44 78 SER A O 1
ATOM 621 N N . ASP A 1 79 ? 3.797 -18.734 -8.32 1 89.5 79 ASP A N 1
ATOM 622 C CA . ASP A 1 79 ? 2.922 -18.047 -9.266 1 89.5 79 ASP A CA 1
ATOM 623 C C . ASP A 1 79 ? 1.518 -17.891 -8.688 1 89.5 79 ASP A C 1
ATOM 625 O O . ASP A 1 79 ? 0.903 -16.828 -8.836 1 89.5 79 ASP A O 1
ATOM 629 N N . ALA A 1 80 ? 1.055 -18.953 -8.047 1 88.25 80 ALA A N 1
ATOM 630 C CA . ALA A 1 80 ? -0.271 -18.906 -7.438 1 88.25 80 ALA A CA 1
ATOM 631 C C . ALA A 1 80 ? -0.317 -17.875 -6.309 1 88.25 80 ALA A C 1
ATOM 633 O O . ALA A 1 80 ? -1.269 -17.094 -6.207 1 88.25 80 ALA A O 1
ATOM 634 N N . GLN A 1 81 ? 0.721 -17.797 -5.473 1 91.12 81 GLN A N 1
ATOM 635 C CA . GLN A 1 81 ? 0.812 -16.828 -4.391 1 91.12 81 GLN A CA 1
ATOM 636 C C . GLN A 1 81 ? 0.903 -15.406 -4.938 1 91.12 81 GLN A C 1
ATOM 638 O O . GLN A 1 81 ? 0.285 -14.484 -4.395 1 91.12 81 GLN A O 1
ATOM 643 N N . THR A 1 82 ? 1.678 -15.289 -6.008 1 94.25 82 THR A N 1
ATOM 644 C CA . THR A 1 82 ? 1.854 -13.977 -6.613 1 94.25 82 THR A CA 1
ATOM 645 C C . THR A 1 82 ? 0.523 -13.438 -7.121 1 94.25 82 THR A C 1
ATOM 647 O O . THR A 1 82 ? 0.194 -12.266 -6.895 1 94.25 82 THR A O 1
ATOM 650 N N . LYS A 1 83 ? -0.231 -14.289 -7.777 1 90.69 83 LYS A N 1
ATOM 651 C CA . LYS A 1 83 ? -1.542 -13.891 -8.281 1 90.69 83 LYS A CA 1
ATOM 652 C C . LYS A 1 83 ? -2.471 -13.492 -7.133 1 90.69 83 LYS A C 1
ATOM 654 O O . LYS A 1 83 ? -3.158 -12.477 -7.207 1 90.69 83 LYS A O 1
ATOM 659 N N . ALA A 1 84 ? -2.506 -14.305 -6.082 1 90.44 84 ALA A N 1
ATOM 660 C CA . ALA A 1 84 ? -3.342 -14.031 -4.914 1 90.44 84 ALA A CA 1
ATOM 661 C C . ALA A 1 84 ? -2.918 -12.734 -4.23 1 90.44 84 ALA A C 1
ATOM 663 O O . ALA A 1 84 ? -3.764 -11.914 -3.855 1 90.44 84 ALA A O 1
ATOM 664 N N . PHE A 1 85 ? -1.62 -12.555 -4.066 1 93.81 85 PHE A N 1
ATOM 665 C CA . PHE A 1 85 ? -1.117 -11.344 -3.43 1 93.81 85 PHE A CA 1
ATOM 666 C C . PHE A 1 85 ? -1.508 -10.102 -4.23 1 93.81 85 PHE A C 1
ATOM 668 O O . PHE A 1 85 ? -1.902 -9.086 -3.658 1 93.81 85 PHE A O 1
ATOM 675 N N . ARG A 1 86 ? -1.358 -10.164 -5.566 1 94.5 86 ARG A N 1
ATOM 676 C CA . ARG A 1 86 ? -1.741 -9.055 -6.434 1 94.5 86 ARG A CA 1
ATOM 677 C C . ARG A 1 86 ? -3.182 -8.625 -6.176 1 94.5 86 ARG A C 1
ATOM 679 O O . ARG A 1 86 ? -3.467 -7.438 -6.039 1 94.5 86 ARG A O 1
ATOM 686 N N . LEU A 1 87 ? -4.035 -9.547 -6.043 1 91.69 87 LEU A N 1
ATOM 687 C CA . LEU A 1 87 ? -5.445 -9.258 -5.801 1 91.69 87 LEU A CA 1
ATOM 688 C C . LEU A 1 87 ? -5.648 -8.68 -4.402 1 91.69 87 LEU A C 1
ATOM 690 O O . LEU A 1 87 ? -6.301 -7.645 -4.242 1 91.69 87 LEU A O 1
ATOM 694 N N . LEU A 1 88 ? -5.137 -9.305 -3.387 1 91.75 88 LEU A N 1
ATOM 695 C CA . LEU A 1 88 ? -5.367 -8.922 -1.998 1 91.75 88 LEU A CA 1
ATOM 696 C C . LEU A 1 88 ? -4.77 -7.555 -1.702 1 91.75 88 LEU A C 1
ATOM 698 O O . LEU A 1 88 ? -5.375 -6.75 -0.99 1 91.75 88 LEU A O 1
ATOM 702 N N . ALA A 1 89 ? -3.559 -7.32 -2.26 1 94.5 89 ALA A N 1
ATOM 703 C CA . ALA A 1 89 ? -2.912 -6.027 -2.057 1 94.5 89 ALA A CA 1
ATOM 704 C C . ALA A 1 89 ? -3.787 -4.891 -2.572 1 94.5 89 ALA A C 1
ATOM 706 O O . ALA A 1 89 ? -3.82 -3.807 -1.981 1 94.5 89 ALA A O 1
ATOM 707 N N . ASN A 1 90 ? -4.551 -5.141 -3.607 1 93.12 90 ASN A N 1
ATOM 708 C CA . ASN A 1 90 ? -5.395 -4.125 -4.227 1 93.12 90 ASN A CA 1
ATOM 709 C C . ASN A 1 90 ? -6.77 -4.059 -3.568 1 93.12 90 ASN A C 1
ATOM 711 O O . ASN A 1 90 ? -7.516 -3.098 -3.775 1 93.12 90 ASN A O 1
ATOM 715 N N . GLN A 1 91 ? -7.043 -5.035 -2.74 1 92.19 91 GLN A N 1
ATOM 716 C CA . GLN A 1 91 ? -8.344 -5.062 -2.082 1 92.19 91 GLN A CA 1
ATOM 717 C C . GLN A 1 91 ? -8.234 -4.625 -0.625 1 92.19 91 GLN A C 1
ATOM 719 O O . GLN A 1 91 ? -9.227 -4.227 -0.014 1 92.19 91 GLN A O 1
ATOM 724 N N . SER A 1 92 ? -7.129 -4.703 -0.028 1 94.44 92 SER A N 1
ATOM 725 C CA . SER A 1 92 ? -6.984 -4.652 1.423 1 94.44 92 SER A CA 1
ATOM 726 C C . SER A 1 92 ? -7.438 -3.305 1.977 1 94.44 92 SER A C 1
ATOM 728 O O . SER A 1 92 ? -8.008 -3.236 3.066 1 94.44 92 SER A O 1
ATOM 730 N N . ALA A 1 93 ? -7.234 -2.232 1.215 1 91.31 93 ALA A N 1
ATOM 731 C CA . ALA A 1 93 ? -7.699 -0.929 1.681 1 91.31 93 ALA A CA 1
ATOM 732 C C . ALA A 1 93 ? -9.211 -0.924 1.879 1 91.31 93 ALA A C 1
ATOM 734 O O . ALA A 1 93 ? -9.727 -0.249 2.775 1 91.31 93 ALA A O 1
ATOM 735 N N . ASN A 1 94 ? -9.875 -1.761 1.162 1 92.44 94 ASN A N 1
ATOM 736 C CA . ASN A 1 94 ? -11.328 -1.759 1.171 1 92.44 94 ASN A CA 1
ATOM 737 C C . ASN A 1 94 ? -11.883 -2.689 2.246 1 92.44 94 ASN A C 1
ATOM 739 O O . ASN A 1 94 ? -13.102 -2.754 2.451 1 92.44 94 ASN A O 1
ATOM 743 N N . TRP A 1 95 ? -11.055 -3.416 2.908 1 93.88 95 TRP A N 1
ATOM 744 C CA . TRP A 1 95 ? -11.523 -4.266 4 1 93.88 95 TRP A CA 1
ATOM 745 C C . TRP A 1 95 ? -11.969 -3.424 5.191 1 93.88 95 TRP A C 1
ATOM 747 O O . TRP A 1 95 ? -12.922 -3.779 5.887 1 93.88 95 TRP A O 1
ATOM 757 N N . ALA A 1 96 ? -11.258 -2.279 5.398 1 94.69 96 ALA A N 1
ATOM 758 C CA . ALA A 1 96 ? -11.578 -1.371 6.496 1 94.69 96 ALA A CA 1
ATOM 759 C C . ALA A 1 96 ? -12.664 -0.379 6.086 1 94.69 96 ALA A C 1
ATOM 761 O O . ALA A 1 96 ? -12.773 -0.017 4.914 1 94.69 96 ALA A O 1
ATOM 762 N N . LYS A 1 97 ? -13.406 0.012 7.012 1 94.88 97 LYS A N 1
ATOM 763 C CA . LYS A 1 97 ? -14.422 1.036 6.77 1 94.88 97 LYS A CA 1
ATOM 764 C C . LYS A 1 97 ? -13.906 2.42 7.152 1 94.88 97 LYS A C 1
ATOM 766 O O . LYS A 1 97 ? -12.914 2.541 7.875 1 94.88 97 LYS A O 1
ATOM 771 N N . TRP A 1 98 ? -14.531 3.443 6.586 1 94 98 TRP A N 1
ATOM 772 C CA . TRP A 1 98 ? -14.211 4.824 6.938 1 94 98 TRP A CA 1
ATOM 773 C C . TRP A 1 98 ? -15 5.273 8.164 1 94 98 TRP A C 1
ATOM 775 O O . TRP A 1 98 ? -16.188 4.941 8.305 1 94 98 TRP A O 1
ATOM 785 N N . ASP A 1 99 ? -14.328 5.969 9.023 1 93.25 99 ASP A N 1
ATOM 786 C CA . ASP A 1 99 ? -14.984 6.676 10.117 1 93.25 99 ASP A CA 1
ATOM 787 C C . ASP A 1 99 ? -15.422 8.078 9.68 1 93.25 99 ASP A C 1
ATOM 789 O O . ASP A 1 99 ? -14.609 9.008 9.68 1 93.25 99 ASP A O 1
ATOM 793 N N . ASP A 1 100 ? -16.672 8.211 9.453 1 88.25 100 ASP A N 1
ATOM 794 C CA . ASP A 1 100 ? -17.188 9.445 8.867 1 88.25 100 ASP A CA 1
ATOM 795 C C . ASP A 1 100 ? -16.969 10.633 9.797 1 88.25 100 ASP A C 1
ATOM 797 O O . ASP A 1 100 ? -16.688 11.742 9.336 1 88.25 100 ASP A O 1
ATOM 801 N N . ASP A 1 101 ? -17.125 10.383 11 1 88.06 101 ASP A N 1
ATOM 802 C CA . ASP A 1 101 ? -16.953 11.453 11.977 1 88.06 101 ASP A CA 1
ATOM 803 C C . ASP A 1 101 ? -15.516 11.953 12.008 1 88.06 101 ASP A C 1
ATOM 805 O O . ASP A 1 101 ? -15.273 13.164 12.062 1 88.06 101 ASP A O 1
ATOM 809 N N . LEU A 1 102 ? -14.586 11.031 11.945 1 86.62 102 LEU A N 1
ATOM 810 C CA . LEU A 1 102 ? -13.18 11.422 11.961 1 86.62 102 LEU A CA 1
ATOM 811 C C . LEU A 1 102 ? -12.773 12.023 10.617 1 86.62 102 LEU A C 1
ATOM 813 O O . LEU A 1 102 ? -11.93 12.93 10.57 1 86.62 102 LEU A O 1
ATOM 817 N N . LEU A 1 103 ? -13.359 11.508 9.586 1 84.5 103 LEU A N 1
ATOM 818 C CA . LEU A 1 103 ? -13.062 12.039 8.258 1 84.5 103 LEU A CA 1
ATOM 819 C C . LEU A 1 103 ? -13.461 13.5 8.148 1 84.5 103 LEU A C 1
ATOM 821 O O . LEU A 1 103 ? -12.766 14.297 7.516 1 84.5 103 LEU A O 1
ATOM 825 N N . LYS A 1 104 ? -14.547 13.828 8.789 1 79.06 104 LYS A N 1
ATOM 826 C CA . LYS A 1 104 ? -15.062 15.195 8.75 1 79.06 104 LYS A CA 1
ATOM 827 C C . LYS A 1 104 ? -14.141 16.156 9.508 1 79.06 104 LYS A C 1
ATOM 829 O O . LYS A 1 104 ? -14.094 17.344 9.211 1 79.06 104 LYS A O 1
ATOM 834 N N . LYS A 1 105 ? -13.586 15.727 10.477 1 73.44 105 LYS A N 1
ATOM 835 C CA . LYS A 1 105 ? -12.727 16.562 11.32 1 73.44 105 LYS A CA 1
ATOM 836 C C . LYS A 1 105 ? -11.367 16.781 10.664 1 73.44 105 LYS A C 1
ATOM 838 O O . LYS A 1 105 ? -10.578 17.625 11.109 1 73.44 105 LYS A O 1
ATOM 843 N N . GLU A 1 106 ? -11.18 16.047 9.688 1 64.62 106 GLU A N 1
ATOM 844 C CA . GLU A 1 106 ? -9.906 16.156 8.984 1 64.62 106 GLU A CA 1
ATOM 845 C C . GLU A 1 106 ? -10.07 16.969 7.695 1 64.62 106 GLU A C 1
ATOM 847 O O . GLU A 1 106 ? -10.281 16.391 6.625 1 64.62 106 GLU A O 1
ATOM 852 N N . PRO A 1 107 ? -10.297 18.359 8 1 55.72 107 PRO A N 1
ATOM 853 C CA . PRO A 1 107 ? -10.453 19.125 6.762 1 55.72 107 PRO A CA 1
ATOM 854 C C . PRO A 1 107 ? -9.273 18.953 5.809 1 55.72 107 PRO A C 1
ATOM 856 O O . PRO A 1 107 ? -8.117 19.078 6.219 1 55.72 107 PRO A O 1
ATOM 859 N N . ILE A 1 108 ? -9.281 17.906 5.234 1 55.34 108 ILE A N 1
ATOM 860 C CA . ILE A 1 108 ? -8.211 17.844 4.246 1 55.34 108 ILE A CA 1
ATOM 861 C C . ILE A 1 108 ? -8.594 18.656 3.014 1 55.34 108 ILE A C 1
ATOM 863 O O . ILE A 1 108 ? -9.711 18.547 2.506 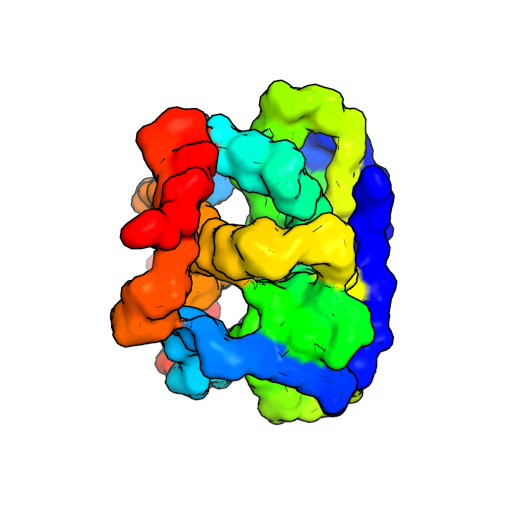1 55.34 108 ILE A O 1
ATOM 867 N N . LYS A 1 109 ? -8.297 19.859 2.857 1 47.72 109 LYS A N 1
ATOM 868 C CA . LYS A 1 109 ? -8.469 20.516 1.57 1 47.72 109 LYS A CA 1
ATOM 869 C C . LYS A 1 109 ? -8.297 19.531 0.414 1 47.72 109 LYS A C 1
ATOM 871 O O . LYS A 1 109 ? -7.262 18.875 0.305 1 47.72 109 LYS A O 1
ATOM 876 N N . VAL A 1 110 ? -9.492 18.953 0.115 1 47.03 110 VAL A N 1
ATOM 877 C CA . VAL A 1 110 ? -9.633 17.969 -0.95 1 47.03 110 VAL A CA 1
ATOM 878 C C . VAL A 1 110 ? -8.789 18.375 -2.152 1 47.03 110 VAL A C 1
ATOM 880 O O . VAL A 1 110 ? -8.844 19.531 -2.594 1 47.03 110 VAL A O 1
ATOM 883 N N . LEU A 1 111 ? -7.953 17.672 -2.562 1 46.25 111 LEU A N 1
ATOM 884 C CA . LEU A 1 111 ? -7.258 17.828 -3.834 1 46.25 111 LEU A CA 1
ATOM 885 C C . LEU A 1 111 ? -8.242 17.844 -4.996 1 46.25 111 LEU A C 1
ATOM 887 O O . LEU A 1 111 ? -9.164 17.031 -5.047 1 46.25 111 LEU A O 1
ATOM 891 N N . ASN A 1 112 ? -8.805 18.953 -5.512 1 42.62 112 ASN A N 1
ATOM 892 C CA . ASN A 1 112 ? -9.711 19.078 -6.648 1 42.62 112 ASN A CA 1
ATOM 893 C C . ASN A 1 112 ? -9.336 18.109 -7.766 1 42.62 112 ASN A C 1
ATOM 895 O O . ASN A 1 112 ? -8.281 17.469 -7.715 1 42.62 112 ASN A O 1
ATOM 899 N N . LYS A 1 113 ? -10.195 18.219 -8.969 1 39.75 113 LYS A N 1
ATOM 900 C CA . LYS A 1 113 ? -10.453 17.406 -10.156 1 39.75 113 LYS A CA 1
ATOM 901 C C . LYS A 1 113 ? -9.164 16.797 -10.695 1 39.75 113 LYS A C 1
ATOM 903 O O . LYS A 1 113 ? -9.164 15.664 -11.18 1 39.75 113 LYS A O 1
ATOM 908 N N . GLU A 1 114 ? -8.188 17.578 -11.164 1 40.25 114 GLU A N 1
ATOM 909 C CA . GLU A 1 114 ? -7.062 17.359 -12.07 1 40.25 114 GLU A CA 1
ATOM 910 C C . GLU A 1 114 ? -5.816 16.906 -11.312 1 40.25 114 GLU A C 1
ATOM 912 O O . GLU A 1 114 ? -4.742 16.781 -11.898 1 40.25 114 GLU A O 1
ATOM 917 N N . GLY A 1 115 ? -5.879 16.625 -9.93 1 42.59 115 GLY A N 1
ATOM 918 C CA . GLY A 1 115 ? -4.91 16.188 -8.938 1 42.59 115 GLY A CA 1
ATOM 919 C C . GLY A 1 115 ? -5.055 16.922 -7.609 1 42.59 115 GLY A C 1
ATOM 920 O O . GLY A 1 115 ? -5.918 17.781 -7.465 1 42.59 115 GLY A O 1
ATOM 921 N N . PRO A 1 116 ? -4.504 16.547 -6.391 1 42.25 116 PRO A N 1
ATOM 922 C CA . PRO A 1 116 ? -4.746 17.125 -5.066 1 42.25 116 PRO A CA 1
ATOM 923 C C . PRO A 1 116 ? -4.852 18.656 -5.105 1 42.25 116 PRO A C 1
ATOM 925 O O . PRO A 1 116 ? -4.031 19.312 -5.746 1 42.25 116 PRO A O 1
ATOM 928 N N . GLU A 1 117 ? -5.965 19.328 -5.258 1 42.16 117 GLU A N 1
ATOM 929 C CA . GLU A 1 117 ? -6.051 20.688 -4.727 1 42.16 117 GLU A CA 1
ATOM 930 C C . GLU A 1 117 ? -6.297 20.672 -3.221 1 42.16 117 GLU A C 1
ATOM 932 O O . GLU A 1 117 ? -7.25 20.062 -2.746 1 42.16 117 GLU A O 1
ATOM 937 N N . PHE A 1 118 ? -5.367 20.75 -2.344 1 38.31 118 PHE A N 1
ATOM 938 C CA . PHE A 1 118 ? -5.348 20.656 -0.887 1 38.31 118 PHE A CA 1
ATOM 939 C C . PHE A 1 118 ? -6.07 21.859 -0.269 1 38.31 118 PHE A C 1
ATOM 941 O O . PHE A 1 118 ? -5.73 23 -0.55 1 38.31 118 PHE A O 1
ATOM 948 N N . TYR A 1 119 ? -7.445 22.031 -0.382 1 37.03 119 TYR A N 1
ATOM 949 C CA . TYR A 1 119 ? -8.023 23.109 0.418 1 37.03 119 TYR A CA 1
ATOM 950 C C . TYR A 1 119 ? -8.391 22.609 1.812 1 37.03 119 TYR A C 1
ATOM 952 O O . TYR A 1 119 ? -8.922 21.516 1.968 1 37.03 119 TYR A O 1
ATOM 960 N N . VAL A 1 120 ? -7.539 22.828 2.881 1 34.81 120 VAL A N 1
ATOM 961 C CA . VAL A 1 120 ? -7.695 22.859 4.332 1 34.81 120 VAL A CA 1
ATOM 962 C C . VAL A 1 120 ? -8.852 23.781 4.715 1 34.81 120 VAL A C 1
ATOM 964 O O . VAL A 1 120 ? -8.984 24.875 4.168 1 34.81 120 VAL A O 1
ATOM 967 N N . ALA A 1 121 ? -9.938 23.078 5.238 1 35.28 121 ALA A N 1
ATOM 968 C CA . ALA A 1 121 ? -11.102 23.859 5.672 1 35.28 121 ALA A CA 1
ATOM 969 C C . ALA A 1 121 ? -10.672 25.203 6.258 1 35.28 121 ALA A C 1
ATOM 971 O O . ALA A 1 121 ? -9.773 25.266 7.098 1 35.28 121 ALA A O 1
ATOM 972 N N . SER A 1 122 ? -10.938 26.406 5.668 1 31.14 122 SER A N 1
ATOM 973 C CA . SER A 1 122 ? -11.102 27.688 6.34 1 31.14 122 SER A CA 1
ATOM 974 C C . SER A 1 122 ? -12.297 27.672 7.285 1 31.14 122 SER A C 1
ATOM 976 O O . SER A 1 122 ? -13.32 27.031 6.996 1 31.14 122 SER A O 1
ATOM 978 N N . MET B 1 1 ? 15.594 11.719 -2.613 1 59.84 1 MET B N 1
ATOM 979 C CA . MET B 1 1 ? 16 11 -1.41 1 59.84 1 MET B CA 1
ATOM 980 C C . MET B 1 1 ? 15.547 9.547 -1.469 1 59.84 1 MET B C 1
ATOM 982 O O . MET B 1 1 ? 14.469 9.242 -1.982 1 59.84 1 MET B O 1
ATOM 986 N N . ASN B 1 2 ? 16.531 8.609 -1.138 1 83.25 2 ASN B N 1
ATOM 987 C CA . ASN B 1 2 ? 16.281 7.18 -1.301 1 83.25 2 ASN B CA 1
ATOM 988 C C . ASN B 1 2 ? 15.453 6.617 -0.15 1 83.25 2 ASN B C 1
ATOM 990 O O . ASN B 1 2 ? 15.68 6.965 1.011 1 83.25 2 ASN B O 1
ATOM 994 N N . LEU B 1 3 ? 14.453 5.93 -0.479 1 91.38 3 LEU B N 1
ATOM 995 C CA . LEU B 1 3 ? 13.641 5.238 0.511 1 91.38 3 LEU B CA 1
ATOM 996 C C . LEU B 1 3 ? 14.445 4.16 1.225 1 91.38 3 LEU B C 1
ATOM 998 O O . LEU B 1 3 ? 15.203 3.422 0.589 1 91.38 3 LEU B O 1
ATOM 1002 N N . ALA B 1 4 ? 14.359 4.215 2.572 1 91.25 4 ALA B N 1
ATOM 1003 C CA . ALA B 1 4 ? 15.055 3.205 3.367 1 91.25 4 ALA B CA 1
ATOM 1004 C C . ALA B 1 4 ? 14.086 2.475 4.293 1 91.25 4 ALA B C 1
ATOM 1006 O O . ALA B 1 4 ? 13.18 3.09 4.863 1 91.25 4 ALA B O 1
ATOM 1007 N N . ILE B 1 5 ? 14.344 1.168 4.457 1 94.31 5 ILE B N 1
ATOM 1008 C CA . ILE B 1 5 ? 13.562 0.37 5.391 1 94.31 5 ILE B CA 1
ATOM 1009 C C . ILE B 1 5 ? 14.289 0.274 6.73 1 94.31 5 ILE B C 1
ATOM 1011 O O . ILE B 1 5 ? 15.492 -0.004 6.77 1 94.31 5 ILE B O 1
ATOM 1015 N N . HIS B 1 6 ? 13.539 0.554 7.691 1 95.06 6 HIS B N 1
ATOM 1016 C CA . HIS B 1 6 ? 13.984 0.338 9.062 1 95.06 6 HIS B CA 1
ATOM 1017 C C . HIS B 1 6 ? 13.094 -0.666 9.781 1 95.06 6 HIS B C 1
ATOM 1019 O O . HIS B 1 6 ? 11.867 -0.585 9.695 1 95.06 6 HIS B O 1
ATOM 1025 N N . TYR B 1 7 ? 13.797 -1.591 10.539 1 96.94 7 TYR B N 1
ATOM 1026 C CA . TYR B 1 7 ? 12.977 -2.494 11.336 1 96.94 7 TYR B CA 1
ATOM 1027 C C . TYR B 1 7 ? 12.75 -1.927 12.734 1 96.94 7 TYR B C 1
ATOM 1029 O O . TYR B 1 7 ? 13.703 -1.718 13.492 1 96.94 7 TYR B O 1
ATOM 1037 N N . TYR B 1 8 ? 11.531 -1.648 13.008 1 97.19 8 TYR B N 1
ATOM 1038 C CA . TYR B 1 8 ? 11.117 -1.126 14.305 1 97.19 8 TYR B CA 1
ATOM 1039 C C . TYR B 1 8 ? 10.516 -2.227 15.172 1 97.19 8 TYR B C 1
ATOM 1041 O O . TYR B 1 8 ? 9.703 -3.025 14.695 1 97.19 8 TYR B O 1
ATOM 1049 N N . PRO B 1 9 ? 10.953 -2.258 16.469 1 98.06 9 PRO B N 1
ATOM 1050 C CA . PRO B 1 9 ? 10.125 -3.057 17.375 1 98.06 9 PRO B CA 1
ATOM 1051 C C . PRO B 1 9 ? 8.664 -2.637 17.375 1 98.06 9 PRO B C 1
ATOM 1053 O O . PRO B 1 9 ? 8.359 -1.44 17.359 1 98.06 9 PRO B O 1
ATOM 1056 N N . ILE B 1 10 ? 7.777 -3.59 17.328 1 97.75 10 ILE B N 1
ATOM 1057 C CA . ILE B 1 10 ? 6.348 -3.318 17.234 1 97.75 10 ILE B CA 1
ATOM 1058 C C . ILE B 1 10 ? 5.906 -2.426 18.391 1 97.75 10 ILE B C 1
ATOM 1060 O O . ILE B 1 10 ? 5.039 -1.564 18.219 1 97.75 10 ILE B O 1
ATOM 1064 N N . GLU B 1 11 ? 6.504 -2.602 19.531 1 97.44 11 GLU B N 1
ATOM 1065 C CA . GLU B 1 11 ? 6.129 -1.859 20.719 1 97.44 11 GLU B CA 1
ATOM 1066 C C . GLU B 1 11 ? 6.465 -0.376 20.578 1 97.44 11 GLU B C 1
ATOM 1068 O O . GLU B 1 11 ? 5.949 0.456 21.328 1 97.44 11 GLU B O 1
ATOM 1073 N N . ASN B 1 12 ? 7.359 -0.045 19.625 1 98 12 ASN B N 1
ATOM 1074 C CA . ASN B 1 12 ? 7.758 1.343 19.422 1 98 12 ASN B CA 1
ATOM 1075 C C . ASN B 1 12 ? 6.809 2.07 18.469 1 98 12 ASN B C 1
ATOM 1077 O O . ASN B 1 12 ? 6.941 3.277 18.266 1 98 12 ASN B O 1
ATOM 1081 N N . LEU B 1 13 ? 5.906 1.35 17.906 1 98.75 13 LEU B N 1
ATOM 1082 C CA . LEU B 1 13 ? 4.957 1.954 16.984 1 98.75 13 LEU B CA 1
ATOM 1083 C C . LEU B 1 13 ? 3.623 2.229 17.672 1 98.75 13 LEU B C 1
ATOM 1085 O O . LEU B 1 13 ? 3.156 1.421 18.469 1 98.75 13 LEU B O 1
ATOM 1089 N N . VAL B 1 14 ? 3.062 3.395 17.344 1 98.31 14 VAL B N 1
ATOM 1090 C CA . VAL B 1 14 ? 1.805 3.814 17.953 1 98.31 14 VAL B CA 1
ATOM 1091 C C . VAL B 1 14 ? 0.807 4.195 16.859 1 98.31 14 VAL B C 1
ATOM 1093 O O . VAL B 1 14 ? 1.149 4.922 15.922 1 98.31 14 VAL B O 1
ATOM 1096 N N . GLU B 1 15 ? -0.363 3.672 16.984 1 98.06 15 GLU B N 1
ATOM 1097 C CA . GLU B 1 15 ? -1.418 4.039 16.047 1 98.06 15 GLU B CA 1
ATOM 1098 C C . GLU B 1 15 ? -1.764 5.523 16.156 1 98.06 15 GLU B C 1
ATOM 1100 O O . GLU B 1 15 ? -1.781 6.078 17.266 1 98.06 15 GLU B O 1
ATOM 1105 N N . TYR B 1 16 ? -2.043 6.152 15.016 1 97 16 TYR B N 1
ATOM 1106 C CA . TYR B 1 16 ? -2.57 7.512 15.039 1 97 16 TYR B CA 1
ATOM 1107 C C . TYR B 1 16 ? -3.973 7.543 15.641 1 97 16 TYR B C 1
ATOM 1109 O O . TYR B 1 16 ? -4.871 6.848 15.156 1 97 16 TYR B O 1
ATOM 1117 N N . GLU B 1 17 ? -4.125 8.383 16.625 1 93.75 17 GLU B N 1
ATOM 1118 C CA . GLU B 1 17 ? -5.348 8.375 17.422 1 93.75 17 GLU B CA 1
ATOM 1119 C C . GLU B 1 17 ? -6.562 8.75 16.578 1 93.75 17 GLU B C 1
ATOM 1121 O O . GLU B 1 17 ? -7.66 8.234 16.812 1 93.75 17 GLU B O 1
ATOM 1126 N N . ARG B 1 18 ? -6.395 9.57 15.602 1 93.19 18 ARG B N 1
ATOM 1127 C CA . ARG B 1 18 ? -7.523 10.031 14.805 1 93.19 18 ARG B CA 1
ATOM 1128 C C . ARG B 1 18 ? -7.512 9.391 13.422 1 93.19 18 ARG B C 1
ATOM 1130 O O . ARG B 1 18 ? -7.855 10.031 12.422 1 93.19 18 ARG B O 1
ATOM 1137 N N . ASN B 1 19 ? -6.965 8.188 13.367 1 95.19 19 ASN B N 1
ATOM 1138 C CA . ASN B 1 19 ? -7.039 7.457 12.109 1 95.19 19 ASN B CA 1
ATOM 1139 C C . ASN B 1 19 ? -8.484 7.27 11.656 1 95.19 19 ASN B C 1
ATOM 1141 O O . ASN B 1 19 ? -9.297 6.691 12.375 1 95.19 19 ASN B O 1
ATOM 1145 N N . PRO B 1 20 ? -8.805 7.719 10.438 1 93.88 20 PRO B N 1
ATOM 1146 C CA . PRO B 1 20 ? -10.195 7.66 9.992 1 93.88 20 PRO B CA 1
ATOM 1147 C C . PRO B 1 20 ? -10.578 6.301 9.406 1 93.88 20 PRO B C 1
ATOM 1149 O O . PRO B 1 20 ? -11.562 6.191 8.672 1 93.88 20 PRO B O 1
ATOM 1152 N N . ARG B 1 21 ? -9.75 5.266 9.656 1 95.69 21 ARG B N 1
ATOM 1153 C CA . ARG B 1 21 ? -10.016 3.914 9.172 1 95.69 21 ARG B CA 1
ATOM 1154 C C . ARG B 1 21 ? -10.375 2.979 10.32 1 95.69 21 ARG B C 1
ATOM 1156 O O . ARG B 1 21 ? -9.656 2.902 11.312 1 95.69 21 ARG B O 1
ATOM 1163 N N . LYS B 1 22 ? -11.5 2.314 10.172 1 96.75 22 LYS B N 1
ATOM 1164 C CA . LYS B 1 22 ? -11.93 1.284 11.109 1 96.75 22 LYS B CA 1
ATOM 1165 C C . LYS B 1 22 ? -11.555 -0.107 10.609 1 96.75 22 LYS B C 1
ATOM 1167 O O . LYS B 1 22 ? -12.25 -0.68 9.766 1 96.75 22 LYS B O 1
ATOM 1172 N N . ASN B 1 23 ? -10.5 -0.686 11.25 1 96.69 23 ASN B N 1
ATOM 1173 C CA . ASN B 1 23 ? -9.969 -1.914 10.672 1 96.69 23 ASN B CA 1
ATOM 1174 C C . ASN B 1 23 ? -9.891 -3.033 11.703 1 96.69 23 ASN B C 1
ATOM 1176 O O . ASN B 1 23 ? -9.359 -4.109 11.422 1 96.69 23 ASN B O 1
ATOM 1180 N N . ASP B 1 24 ? -10.492 -2.916 12.898 1 96.88 24 ASP B N 1
ATOM 1181 C CA . ASP B 1 24 ? -10.367 -3.898 13.977 1 96.88 24 ASP B CA 1
ATOM 1182 C C . ASP B 1 24 ? -11.023 -5.223 13.578 1 96.88 24 ASP B C 1
ATOM 1184 O O . ASP B 1 24 ? -10.578 -6.289 14 1 96.88 24 ASP B O 1
ATOM 1188 N N . ASP B 1 25 ? -12.047 -5.152 12.758 1 95.38 25 ASP B N 1
ATOM 1189 C CA . ASP B 1 25 ? -12.844 -6.34 12.469 1 95.38 25 ASP B CA 1
ATOM 1190 C C . ASP B 1 25 ? -12.211 -7.16 11.344 1 95.38 25 ASP B C 1
ATOM 1192 O O . ASP B 1 25 ? -12.68 -8.258 11.039 1 95.38 25 ASP B O 1
ATOM 1196 N N . VAL B 1 26 ? -11.133 -6.602 10.734 1 94.81 26 VAL B N 1
ATOM 1197 C CA . VAL B 1 26 ? -10.586 -7.297 9.57 1 94.81 26 VAL B CA 1
ATOM 1198 C C . VAL B 1 26 ? -9.117 -7.637 9.82 1 94.81 26 VAL B C 1
ATOM 1200 O O . VAL B 1 26 ? -8.383 -7.98 8.891 1 94.81 26 VAL B O 1
ATOM 1203 N N . VAL B 1 27 ? -8.648 -7.586 11.047 1 97.44 27 VAL B N 1
ATOM 1204 C CA . VAL B 1 27 ? -7.258 -7.836 11.422 1 97.44 27 VAL B CA 1
ATOM 1205 C C . VAL B 1 27 ? -6.887 -9.281 11.094 1 97.44 27 VAL B C 1
ATOM 1207 O O . VAL B 1 27 ? -5.785 -9.555 10.609 1 97.44 27 VAL B O 1
ATOM 1210 N N . ASN B 1 28 ? -7.812 -10.188 11.281 1 95.81 28 ASN B N 1
ATOM 1211 C CA . ASN B 1 28 ? -7.527 -11.594 11.023 1 95.81 28 ASN B CA 1
ATOM 1212 C C . ASN B 1 28 ? -7.246 -11.852 9.547 1 95.81 28 ASN B C 1
ATOM 1214 O O . ASN B 1 28 ? -6.438 -12.719 9.211 1 95.81 28 ASN B O 1
ATOM 1218 N N . ARG B 1 29 ? -7.926 -11.125 8.773 1 93.94 29 ARG B N 1
ATOM 1219 C CA . ARG B 1 29 ? -7.703 -11.25 7.34 1 93.94 29 ARG B CA 1
ATOM 1220 C C . ARG B 1 29 ? -6.289 -10.82 6.965 1 93.94 29 ARG B C 1
ATOM 1222 O O . ARG B 1 29 ? -5.629 -11.469 6.148 1 93.94 29 ARG B O 1
ATOM 1229 N N . MET B 1 30 ? -5.859 -9.797 7.543 1 96.44 30 MET B N 1
ATOM 1230 C CA . MET B 1 30 ? -4.504 -9.32 7.285 1 96.44 30 MET B CA 1
ATOM 1231 C C . MET B 1 30 ? -3.473 -10.266 7.883 1 96.44 30 MET B C 1
ATOM 1233 O O . MET B 1 30 ? -2.414 -10.492 7.293 1 96.44 30 MET B O 1
ATOM 1237 N N . CYS B 1 31 ? -3.822 -10.859 9.062 1 96.44 31 CYS B N 1
ATOM 1238 C CA . CYS B 1 31 ? -2.941 -11.883 9.625 1 96.44 31 CYS B CA 1
ATOM 1239 C C . CYS B 1 31 ? -2.729 -13.023 8.648 1 96.44 31 CYS B C 1
ATOM 1241 O O . CYS B 1 31 ? -1.597 -13.453 8.422 1 96.44 31 CYS B O 1
ATOM 1243 N N . ALA B 1 32 ? -3.809 -13.461 8.086 1 93.31 32 ALA B N 1
ATOM 1244 C CA . ALA B 1 32 ? -3.736 -14.547 7.121 1 93.31 32 ALA B CA 1
ATOM 1245 C C . ALA B 1 32 ? -2.889 -14.156 5.914 1 93.31 32 ALA B C 1
ATOM 1247 O O . ALA B 1 32 ? -2.102 -14.961 5.41 1 93.31 32 ALA B O 1
ATOM 1248 N N . SER B 1 33 ? -3.053 -12.898 5.449 1 93.31 33 SER B N 1
ATOM 1249 C CA . SER B 1 33 ? -2.27 -12.391 4.328 1 93.31 33 SER B CA 1
ATOM 1250 C C . SER B 1 33 ? -0.78 -12.375 4.656 1 93.31 33 SER B C 1
ATOM 1252 O O . SER B 1 33 ? 0.036 -12.875 3.879 1 93.31 33 SER B O 1
ATOM 1254 N N . ILE B 1 34 ? -0.432 -11.891 5.828 1 95.31 34 ILE B N 1
ATOM 1255 C CA . ILE B 1 34 ? 0.966 -11.781 6.23 1 95.31 34 ILE B CA 1
ATOM 1256 C C . ILE B 1 34 ? 1.569 -13.18 6.383 1 95.31 34 ILE B C 1
ATOM 1258 O O . ILE B 1 34 ? 2.715 -13.414 5.988 1 95.31 34 ILE B O 1
ATOM 1262 N N . ARG B 1 35 ? 0.823 -14.133 6.883 1 93.94 35 ARG B N 1
ATOM 1263 C CA . ARG B 1 35 ? 1.308 -15.5 7.012 1 93.94 35 ARG B CA 1
ATOM 1264 C C . ARG B 1 35 ? 1.584 -16.125 5.645 1 93.94 35 ARG B C 1
ATOM 1266 O O . ARG B 1 35 ? 2.588 -16.812 5.461 1 93.94 35 ARG B O 1
ATOM 1273 N N . GLU B 1 36 ? 0.743 -15.828 4.758 1 91.62 36 GLU B N 1
ATOM 1274 C CA . GLU B 1 36 ? 0.794 -16.469 3.449 1 91.62 36 GLU B CA 1
ATOM 1275 C C . GLU B 1 36 ? 1.864 -15.836 2.562 1 91.62 36 GLU B C 1
ATOM 1277 O O . GLU B 1 36 ? 2.6 -16.547 1.869 1 91.62 36 GLU B O 1
ATOM 1282 N N . PHE B 1 37 ? 1.972 -14.539 2.607 1 93.88 37 PHE B N 1
ATOM 1283 C CA . PHE B 1 37 ? 2.762 -13.852 1.591 1 93.88 37 PHE B CA 1
ATOM 1284 C C . PHE B 1 37 ? 3.977 -13.172 2.215 1 93.88 37 PHE B C 1
ATOM 1286 O O . PHE B 1 37 ? 4.887 -12.742 1.504 1 93.88 37 PHE B O 1
ATOM 1293 N N . GLY B 1 38 ? 3.975 -13.109 3.592 1 94.56 38 GLY B N 1
ATOM 1294 C CA . GLY B 1 38 ? 4.969 -12.289 4.266 1 94.56 38 GLY B CA 1
ATOM 1295 C C . GLY B 1 38 ? 4.566 -10.828 4.371 1 94.56 38 GLY B C 1
ATOM 1296 O O . GLY B 1 38 ? 3.588 -10.406 3.754 1 94.56 38 GLY B O 1
ATOM 1297 N N . PHE B 1 39 ? 5.293 -10.141 5.246 1 96.81 39 PHE B N 1
ATOM 1298 C CA . PHE B 1 39 ? 5.113 -8.695 5.379 1 96.81 39 PHE B CA 1
ATOM 1299 C C . PHE B 1 39 ? 5.797 -7.957 4.23 1 96.81 39 PHE B C 1
ATOM 1301 O O . PHE B 1 39 ? 6.941 -7.52 4.363 1 96.81 39 PHE B O 1
ATOM 1308 N N . ARG B 1 40 ? 5.129 -7.684 3.123 1 96.1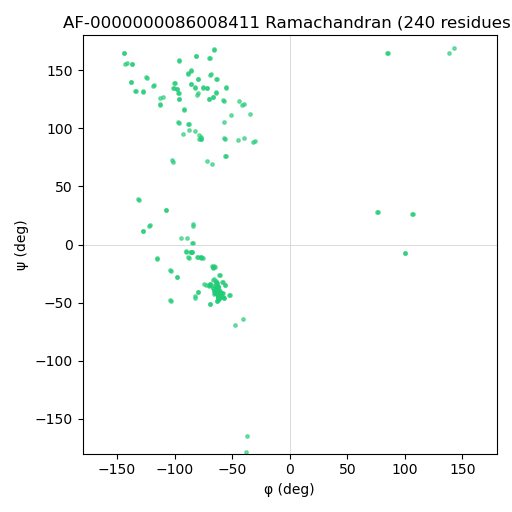2 40 ARG B N 1
ATOM 1309 C CA . ARG B 1 40 ? 5.754 -7.316 1.854 1 96.12 40 ARG B CA 1
ATOM 1310 C C . ARG B 1 40 ? 5.758 -5.805 1.662 1 96.12 40 ARG B C 1
ATOM 1312 O O . ARG B 1 40 ? 6.574 -5.273 0.905 1 96.12 40 ARG B O 1
ATOM 1319 N N . ILE B 1 41 ? 4.824 -5.133 2.229 1 97.5 41 ILE B N 1
ATOM 1320 C CA . ILE B 1 41 ? 4.703 -3.682 2.113 1 97.5 41 ILE B CA 1
ATOM 1321 C C . ILE B 1 41 ? 4.977 -3.031 3.467 1 97.5 41 ILE B C 1
ATOM 1323 O O . ILE B 1 41 ? 4.273 -3.299 4.445 1 97.5 41 ILE B O 1
ATOM 1327 N N . PRO B 1 42 ? 5.934 -2.195 3.564 1 98.12 42 PRO B N 1
ATOM 1328 C CA . PRO B 1 42 ? 6.266 -1.599 4.859 1 98.12 42 PRO B CA 1
ATOM 1329 C C . PRO B 1 42 ? 5.195 -0.624 5.352 1 98.12 42 PRO B C 1
ATOM 1331 O O . PRO B 1 42 ? 4.391 -0.134 4.555 1 98.12 42 PRO B O 1
ATOM 1334 N N . ILE B 1 43 ? 5.242 -0.385 6.625 1 98.12 43 ILE B N 1
ATOM 1335 C CA . ILE B 1 43 ? 4.461 0.68 7.25 1 98.12 43 ILE B CA 1
ATOM 1336 C C . ILE B 1 43 ? 5.152 2.023 7.023 1 98.12 43 ILE B C 1
ATOM 1338 O O . ILE B 1 43 ? 6.383 2.098 6.98 1 98.12 43 ILE B O 1
ATOM 1342 N N . VAL B 1 44 ? 4.391 3.049 6.809 1 98.44 44 VAL B N 1
ATOM 1343 C CA . VAL B 1 44 ? 4.918 4.41 6.836 1 98.44 44 VAL B CA 1
ATOM 1344 C C . VAL B 1 44 ? 4.672 5.031 8.211 1 98.44 44 VAL B C 1
ATOM 1346 O O . VAL B 1 44 ? 3.547 5.02 8.711 1 98.44 44 VAL B O 1
ATOM 1349 N N . ALA B 1 45 ? 5.707 5.52 8.852 1 98.62 45 ALA B N 1
ATOM 1350 C CA . ALA B 1 45 ? 5.578 6.105 10.18 1 98.62 45 ALA B CA 1
ATOM 1351 C C . ALA B 1 45 ? 6.523 7.289 10.352 1 98.62 45 ALA B C 1
ATOM 1353 O O . ALA B 1 45 ? 7.414 7.508 9.523 1 98.62 45 ALA B O 1
ATOM 1354 N N . LYS B 1 46 ? 6.277 8.094 11.398 1 97.94 46 LYS B N 1
ATOM 1355 C CA . LYS B 1 46 ? 7.234 9.086 11.875 1 97.94 46 LYS B CA 1
ATOM 1356 C C . LYS B 1 46 ? 8.289 8.445 12.773 1 97.94 46 LYS B C 1
ATOM 1358 O O . LYS B 1 46 ? 8.086 7.352 13.289 1 97.94 46 LYS B O 1
ATOM 1363 N N . SER B 1 47 ? 9.375 9.141 12.961 1 97 47 SER B N 1
ATOM 1364 C CA . SER B 1 47 ? 10.477 8.609 13.75 1 97 47 SER B CA 1
ATOM 1365 C C . SER B 1 47 ? 10.07 8.43 15.211 1 97 47 SER B C 1
ATOM 1367 O O . SER B 1 47 ? 10.711 7.672 15.945 1 97 47 SER B O 1
ATOM 1369 N N . ASP B 1 48 ? 9 9.109 15.609 1 97.19 48 ASP B N 1
ATOM 1370 C CA . ASP B 1 48 ? 8.555 8.953 17 1 97.19 48 ASP B CA 1
ATOM 1371 C C . ASP B 1 48 ? 7.66 7.727 17.156 1 97.19 48 ASP B C 1
ATOM 1373 O O . ASP B 1 48 ? 7.137 7.469 18.234 1 97.19 48 ASP B O 1
ATOM 1377 N N . GLY B 1 49 ? 7.449 7.012 16.062 1 98.06 49 GLY B N 1
ATOM 1378 C CA . GLY B 1 49 ? 6.715 5.758 16.109 1 98.06 49 GLY B CA 1
ATOM 1379 C C . GLY B 1 49 ? 5.27 5.898 15.664 1 98.06 49 GLY B C 1
ATOM 1380 O O . GLY B 1 49 ? 4.562 4.902 15.508 1 98.06 49 GLY B O 1
ATOM 1381 N N . THR B 1 50 ? 4.82 7.125 15.438 1 98.56 50 THR B N 1
ATOM 1382 C CA . THR B 1 50 ? 3.43 7.32 15.031 1 98.56 50 THR B CA 1
ATOM 1383 C C . THR B 1 50 ? 3.197 6.805 13.617 1 98.56 50 THR B C 1
ATOM 1385 O O . THR B 1 50 ? 3.84 7.262 12.672 1 98.56 50 THR B O 1
ATOM 1388 N N . VAL B 1 51 ? 2.256 5.957 13.508 1 98.62 51 VAL B N 1
ATOM 1389 C CA . VAL B 1 51 ? 1.953 5.344 12.219 1 98.62 51 VAL B CA 1
ATOM 1390 C C . VAL B 1 51 ? 1.213 6.344 11.328 1 98.62 51 VAL B C 1
ATOM 1392 O O . VAL B 1 51 ? 0.325 7.059 11.797 1 98.62 51 VAL B O 1
ATOM 1395 N N . VAL B 1 52 ? 1.603 6.43 10.117 1 97.81 52 VAL B N 1
ATOM 1396 C CA . VAL B 1 52 ? 0.957 7.273 9.109 1 97.81 52 VAL B CA 1
ATOM 1397 C C . VAL B 1 52 ? 0.107 6.406 8.18 1 97.81 52 VAL B C 1
ATOM 1399 O O . VAL B 1 52 ? -1.062 6.715 7.938 1 97.81 52 VAL B O 1
ATOM 1402 N N . ASP B 1 53 ? 0.588 5.348 7.66 1 97.81 53 ASP B N 1
ATOM 1403 C CA . ASP B 1 53 ? -0.072 4.359 6.812 1 97.81 53 ASP B CA 1
ATOM 1404 C C . ASP B 1 53 ? 0.325 2.941 7.215 1 97.81 53 ASP B C 1
ATOM 1406 O O . ASP B 1 53 ? 1.487 2.682 7.535 1 97.81 53 ASP B O 1
ATOM 1410 N N . GLY B 1 54 ? -0.621 2.041 7.211 1 98.25 54 GLY B N 1
ATOM 1411 C CA . GLY B 1 54 ? -0.331 0.658 7.547 1 98.25 54 GLY B CA 1
ATOM 1412 C C . GLY B 1 54 ? -0.844 0.257 8.914 1 98.25 54 GLY B C 1
ATOM 1413 O O . GLY B 1 54 ? -0.31 -0.662 9.539 1 98.25 54 GLY B O 1
ATOM 1414 N N . HIS B 1 55 ? -1.878 0.873 9.461 1 98.69 55 HIS B N 1
ATOM 1415 C CA . HIS B 1 55 ? -2.438 0.556 10.773 1 98.69 55 HIS B CA 1
ATOM 1416 C C . HIS B 1 55 ? -2.943 -0.882 10.82 1 98.69 55 HIS B C 1
ATOM 1418 O O . HIS B 1 55 ? -2.734 -1.584 11.812 1 98.69 55 HIS B O 1
ATOM 1424 N N . LEU B 1 56 ? -3.629 -1.31 9.781 1 98.25 56 LEU B N 1
ATOM 1425 C CA . LEU B 1 56 ? -4.117 -2.684 9.734 1 98.25 56 LEU B CA 1
ATOM 1426 C C . LEU B 1 56 ? -2.959 -3.674 9.781 1 98.25 56 LEU B C 1
ATOM 1428 O O . LEU B 1 56 ? -3.033 -4.691 10.477 1 98.25 56 LEU B O 1
ATOM 1432 N N . ARG B 1 57 ? -1.938 -3.408 9.031 1 98.44 57 ARG B N 1
ATOM 1433 C CA . ARG B 1 57 ? -0.751 -4.258 9.047 1 98.44 57 ARG B CA 1
ATOM 1434 C C . ARG B 1 57 ? -0.115 -4.289 10.43 1 98.44 57 ARG B C 1
ATOM 1436 O O . ARG B 1 57 ? 0.363 -5.332 10.883 1 98.44 57 ARG B O 1
ATOM 1443 N N . LEU B 1 58 ? -0.088 -3.127 11.094 1 98.81 58 LEU B N 1
ATOM 1444 C CA . LEU B 1 58 ? 0.456 -3.078 12.445 1 98.81 58 LEU B CA 1
ATOM 1445 C C . LEU B 1 58 ? -0.369 -3.941 13.398 1 98.81 58 LEU B C 1
ATOM 1447 O O . LEU B 1 58 ? 0.185 -4.727 14.172 1 98.81 58 LEU B O 1
ATOM 1451 N N . LYS B 1 59 ? -1.643 -3.801 13.375 1 98.62 59 LYS B N 1
ATOM 1452 C CA . LYS B 1 59 ? -2.514 -4.59 14.242 1 98.62 59 LYS B CA 1
ATOM 1453 C C . LYS B 1 59 ? -2.32 -6.086 14 1 98.62 59 LYS B C 1
ATOM 1455 O O . LYS B 1 59 ? -2.258 -6.871 14.945 1 98.62 59 LYS B O 1
ATOM 1460 N N . ALA B 1 60 ? -2.27 -6.438 12.734 1 98.25 60 ALA B N 1
ATOM 1461 C CA . ALA B 1 60 ? -2.053 -7.84 12.398 1 98.25 60 ALA B CA 1
ATOM 1462 C C . ALA B 1 60 ? -0.704 -8.328 12.914 1 98.25 60 ALA B C 1
ATOM 1464 O O . ALA B 1 60 ? -0.604 -9.43 13.461 1 98.25 60 ALA B O 1
ATOM 1465 N N . ALA B 1 61 ? 0.359 -7.5 12.742 1 98.44 61 ALA B N 1
ATOM 1466 C CA . ALA B 1 61 ? 1.69 -7.863 13.219 1 98.44 61 ALA B CA 1
ATOM 1467 C C . ALA B 1 61 ? 1.688 -8.094 14.727 1 98.44 61 ALA B C 1
ATOM 1469 O O . ALA B 1 61 ? 2.314 -9.031 15.227 1 98.44 61 ALA B O 1
ATOM 1470 N N . ARG B 1 62 ? 1.008 -7.242 15.43 1 98.62 62 ARG B N 1
ATOM 1471 C CA . ARG B 1 62 ? 0.876 -7.395 16.875 1 98.62 62 ARG B CA 1
ATOM 1472 C C . ARG B 1 62 ? 0.181 -8.703 17.234 1 98.62 62 ARG B C 1
ATOM 1474 O O . ARG B 1 62 ? 0.653 -9.453 18.094 1 98.62 62 ARG B O 1
ATOM 1481 N N . LYS B 1 63 ? -0.868 -8.938 16.562 1 98.38 63 LYS B N 1
ATOM 1482 C CA . LYS B 1 63 ? -1.628 -10.156 16.828 1 98.38 63 LYS B CA 1
ATOM 1483 C C . LYS B 1 63 ? -0.797 -11.398 16.531 1 98.38 63 LYS B C 1
ATOM 1485 O O . LYS B 1 63 ? -0.916 -12.414 17.219 1 98.38 63 LYS B O 1
ATOM 1490 N N . LEU B 1 64 ? 0.021 -11.344 15.508 1 97.88 64 LEU B N 1
ATOM 1491 C CA . LEU B 1 64 ? 0.862 -12.461 15.102 1 97.88 64 LEU B CA 1
ATOM 1492 C C . LEU B 1 64 ? 2.074 -12.594 16.016 1 97.88 64 LEU B C 1
ATOM 1494 O O . LEU B 1 64 ? 2.846 -13.555 15.891 1 97.88 64 LEU B O 1
ATOM 1498 N N . GLY B 1 65 ? 2.314 -11.594 16.875 1 98 65 GLY B N 1
ATOM 1499 C CA . GLY B 1 65 ? 3.428 -11.641 17.797 1 98 65 GLY B CA 1
ATOM 1500 C C . GLY B 1 65 ? 4.77 -11.359 17.156 1 98 65 GLY B C 1
ATOM 1501 O O . GLY B 1 65 ? 5.793 -11.906 17.562 1 98 65 GLY B O 1
ATOM 1502 N N . MET B 1 66 ? 4.742 -10.617 16.125 1 97.62 66 MET B N 1
ATOM 1503 C CA . MET B 1 66 ? 6.008 -10.25 15.492 1 97.62 66 MET B CA 1
ATOM 1504 C C . MET B 1 66 ? 6.809 -9.312 16.391 1 97.62 66 MET B C 1
ATOM 1506 O O . MET B 1 66 ? 6.23 -8.508 17.125 1 97.62 66 MET B O 1
ATOM 1510 N N . GLU B 1 67 ? 8.109 -9.43 16.344 1 97.56 67 GLU B N 1
ATOM 1511 C CA . GLU B 1 67 ? 8.969 -8.602 17.188 1 97.56 67 GLU B CA 1
ATOM 1512 C C . GLU B 1 67 ? 9.195 -7.234 16.562 1 97.56 67 GLU B C 1
ATOM 1514 O O . GLU B 1 67 ? 9.188 -6.215 17.25 1 97.56 67 GLU B O 1
ATOM 1519 N N . SER B 1 68 ? 9.484 -7.273 15.281 1 98.12 68 SER B N 1
ATOM 1520 C CA . SER B 1 68 ? 9.75 -6.047 14.531 1 98.12 68 SER B CA 1
ATOM 1521 C C . SER B 1 68 ? 9.156 -6.117 13.125 1 98.12 68 SER B C 1
ATOM 1523 O O . SER B 1 68 ? 8.875 -7.207 12.617 1 98.12 68 SER B O 1
ATOM 1525 N N . ILE B 1 69 ? 8.906 -4.984 12.578 1 98.06 69 ILE B N 1
ATOM 1526 C CA . ILE B 1 69 ? 8.352 -4.93 11.227 1 98.06 69 ILE B CA 1
ATOM 1527 C C . ILE B 1 69 ? 9.055 -3.834 10.43 1 98.06 69 ILE B C 1
ATOM 1529 O O . ILE B 1 69 ? 9.68 -2.939 11 1 98.06 69 ILE B O 1
ATOM 1533 N N . PRO B 1 70 ? 9.078 -3.93 9.102 1 98.12 70 PRO B N 1
ATOM 1534 C CA . PRO B 1 70 ? 9.711 -2.922 8.25 1 98.12 70 PRO B CA 1
ATOM 1535 C C . PRO B 1 70 ? 8.922 -1.617 8.188 1 98.12 70 PRO B C 1
ATOM 1537 O O . PRO B 1 70 ? 7.703 -1.637 8 1 98.12 70 PRO B O 1
ATOM 1540 N N . VAL B 1 71 ? 9.656 -0.507 8.328 1 97.81 71 VAL B N 1
ATOM 1541 C CA . VAL B 1 71 ? 9.062 0.824 8.383 1 97.81 71 VAL B CA 1
ATOM 1542 C C . VAL B 1 71 ? 9.836 1.774 7.477 1 97.81 71 VAL B C 1
ATOM 1544 O O . VAL B 1 71 ? 11.07 1.735 7.434 1 97.81 71 VAL B O 1
ATOM 1547 N N . VAL B 1 72 ? 9.102 2.504 6.668 1 97.44 72 VAL B N 1
ATOM 1548 C CA . VAL B 1 72 ? 9.664 3.674 6 1 97.44 72 VAL B CA 1
ATOM 1549 C C . VAL B 1 72 ? 9.297 4.938 6.773 1 97.44 72 VAL B C 1
ATOM 1551 O O . VAL B 1 72 ? 8.156 5.09 7.223 1 97.44 72 VAL B O 1
ATOM 1554 N N . LEU B 1 73 ? 10.281 5.785 6.977 1 97.06 73 LEU B N 1
ATOM 1555 C CA . LEU B 1 73 ? 10.055 6.996 7.758 1 97.06 73 LEU B CA 1
ATOM 1556 C C . LEU B 1 73 ? 9.586 8.141 6.867 1 97.06 73 LEU B C 1
ATOM 1558 O O . LEU B 1 73 ? 9.992 8.234 5.707 1 97.06 73 LEU B O 1
ATOM 1562 N N . SER B 1 74 ? 8.719 9.031 7.422 1 97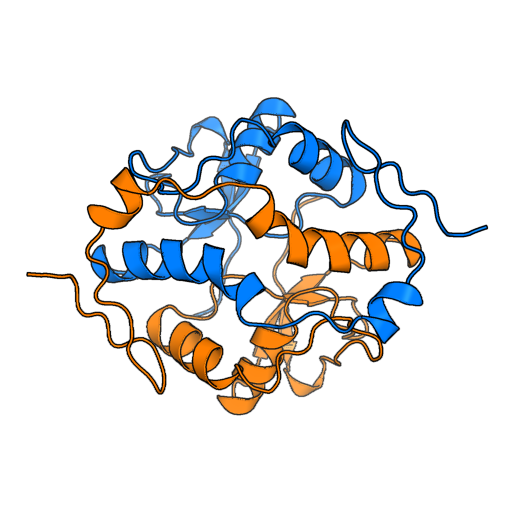.31 74 SER B N 1
ATOM 1563 C CA . SER B 1 74 ? 8.156 10.148 6.664 1 97.31 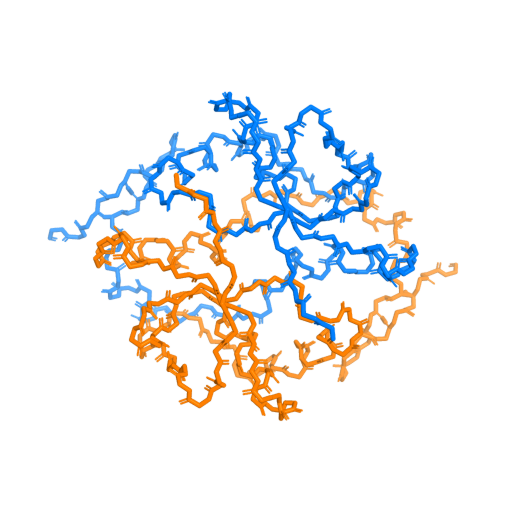74 SER B CA 1
ATOM 1564 C C . SER B 1 74 ? 8.289 11.461 7.43 1 97.31 74 SER B C 1
ATOM 1566 O O . SER B 1 74 ? 7.398 12.305 7.371 1 97.31 74 SER B O 1
ATOM 1568 N N . ASP B 1 75 ? 9.391 11.648 8.117 1 96.38 75 ASP B N 1
ATOM 1569 C CA . ASP B 1 75 ? 9.586 12.797 8.984 1 96.38 75 ASP B CA 1
ATOM 1570 C C . ASP B 1 75 ? 9.664 14.094 8.18 1 96.38 75 ASP B C 1
ATOM 1572 O O . ASP B 1 75 ? 9.453 15.18 8.719 1 96.38 75 ASP B O 1
ATOM 1576 N N . ASN B 1 76 ? 9.93 13.984 6.938 1 95.81 76 ASN B N 1
ATOM 1577 C CA . ASN B 1 76 ? 10.078 15.18 6.113 1 95.81 76 ASN B CA 1
ATOM 1578 C C . ASN B 1 76 ? 8.727 15.742 5.695 1 95.81 76 ASN B C 1
ATOM 1580 O O . ASN B 1 76 ? 8.648 16.844 5.133 1 95.81 76 ASN B O 1
ATOM 1584 N N . LEU B 1 77 ? 7.664 15.039 5.902 1 94.19 77 LEU B N 1
ATOM 1585 C CA . LEU B 1 77 ? 6.328 15.547 5.613 1 94.19 77 LEU B CA 1
ATOM 1586 C C . LEU B 1 77 ? 5.816 16.422 6.758 1 94.19 77 LEU B C 1
ATOM 1588 O O . LEU B 1 77 ? 5.973 16.062 7.926 1 94.19 77 LEU B O 1
ATOM 1592 N N . SER B 1 78 ? 5.242 17.547 6.395 1 92.25 78 SER B N 1
ATOM 1593 C CA . SER B 1 78 ? 4.562 18.375 7.387 1 92.25 78 SER B CA 1
ATOM 1594 C C . SER B 1 78 ? 3.336 17.672 7.953 1 92.25 78 SER B C 1
ATOM 1596 O O . SER B 1 78 ? 2.918 16.641 7.43 1 92.25 78 SER B O 1
ATOM 1598 N N . ASP B 1 79 ? 2.803 18.25 9.039 1 89.5 79 ASP B N 1
ATOM 1599 C CA . ASP B 1 79 ? 1.59 17.672 9.617 1 89.5 79 ASP B CA 1
ATOM 1600 C C . ASP B 1 79 ? 0.457 17.641 8.594 1 89.5 79 ASP B C 1
ATOM 1602 O O . ASP B 1 79 ? -0.281 16.656 8.5 1 89.5 79 ASP B O 1
ATOM 1606 N N . ALA B 1 80 ? 0.359 18.734 7.852 1 88.12 80 ALA B N 1
ATOM 1607 C CA . ALA B 1 80 ? -0.677 18.812 6.824 1 88.12 80 ALA B CA 1
ATOM 1608 C C . ALA B 1 80 ? -0.444 17.781 5.73 1 88.12 80 ALA B C 1
ATOM 1610 O O . ALA B 1 80 ? -1.382 17.109 5.293 1 88.12 80 ALA B O 1
ATOM 1611 N N . GLN B 1 81 ? 0.795 17.578 5.305 1 91 81 GLN B N 1
ATOM 1612 C CA . GLN B 1 81 ? 1.144 16.578 4.297 1 91 81 GLN B CA 1
ATOM 1613 C C . GLN B 1 81 ? 0.89 15.164 4.816 1 91 81 GLN B C 1
ATOM 1615 O O . GLN B 1 81 ? 0.401 14.305 4.078 1 91 81 GLN B O 1
ATOM 1620 N N . THR B 1 82 ? 1.23 14.992 6.082 1 94.19 82 THR B N 1
ATOM 1621 C CA . THR B 1 82 ? 1.045 13.68 6.688 1 94.19 82 THR B CA 1
ATOM 1622 C C . THR B 1 82 ? -0.431 13.289 6.699 1 94.19 82 THR B C 1
ATOM 1624 O O . THR B 1 82 ? -0.787 12.164 6.352 1 94.19 82 THR B O 1
ATOM 1627 N N . LYS B 1 83 ? -1.267 14.234 7.086 1 90.62 83 LYS B N 1
ATOM 1628 C CA . LYS B 1 83 ? -2.707 13.992 7.098 1 90.62 83 LYS B CA 1
ATOM 1629 C C . LYS B 1 83 ? -3.225 13.68 5.699 1 90.62 83 LYS B C 1
ATOM 1631 O O . LYS B 1 83 ? -4.008 12.742 5.512 1 90.62 83 LYS B O 1
ATOM 1636 N N . ALA B 1 84 ? -2.805 14.484 4.711 1 90.31 84 ALA B N 1
ATOM 1637 C CA . ALA B 1 84 ? -3.215 14.281 3.324 1 90.31 84 ALA B CA 1
ATOM 1638 C C . ALA B 1 84 ? -2.73 12.93 2.803 1 90.31 84 ALA B C 1
ATOM 1640 O O . ALA B 1 84 ? -3.482 12.203 2.145 1 90.31 84 ALA B O 1
ATOM 1641 N N . PHE B 1 85 ? -1.489 12.594 3.078 1 93.62 85 PHE B N 1
ATOM 1642 C CA . PHE B 1 85 ? -0.936 11.328 2.627 1 93.62 85 PHE B CA 1
ATOM 1643 C C . PHE B 1 85 ? -1.707 10.156 3.227 1 93.62 85 PHE B C 1
ATOM 1645 O O . PHE B 1 85 ? -1.984 9.172 2.537 1 93.62 85 PHE B O 1
ATOM 1652 N N . ARG B 1 86 ? -2.012 10.211 4.543 1 94.31 86 ARG B N 1
ATOM 1653 C CA . ARG B 1 86 ? -2.785 9.172 5.207 1 94.31 86 ARG B CA 1
ATOM 1654 C C . ARG B 1 86 ? -4.086 8.898 4.461 1 94.31 86 ARG B C 1
ATOM 1656 O O . ARG B 1 86 ? -4.438 7.738 4.219 1 94.31 86 ARG B O 1
ATOM 1663 N N . LEU B 1 87 ? -4.742 9.898 4.059 1 91.62 87 LEU B N 1
ATOM 1664 C CA . LEU B 1 87 ? -6.004 9.766 3.34 1 91.62 87 LEU B CA 1
ATOM 1665 C C . LEU B 1 87 ? -5.777 9.188 1.947 1 91.62 87 LEU B C 1
ATOM 1667 O O . LEU B 1 87 ? -6.445 8.227 1.554 1 91.62 87 LEU B O 1
ATOM 1671 N N . LEU B 1 88 ? -4.883 9.734 1.172 1 91.56 88 LEU B N 1
ATOM 1672 C CA . LEU B 1 88 ? -4.668 9.359 -0.22 1 91.56 88 LEU B CA 1
ATOM 1673 C C . LEU B 1 88 ? -4.156 7.922 -0.32 1 91.56 88 LEU B C 1
ATOM 1675 O O . LEU B 1 88 ? -4.566 7.176 -1.211 1 91.56 88 LEU B O 1
ATOM 1679 N N . ALA B 1 89 ? -3.234 7.566 0.615 1 94.44 89 ALA B N 1
ATOM 1680 C CA . ALA B 1 89 ? -2.701 6.207 0.619 1 94.44 89 ALA B CA 1
ATOM 1681 C C . ALA B 1 89 ? -3.818 5.18 0.778 1 94.44 89 ALA B C 1
ATOM 1683 O O . ALA B 1 89 ? -3.764 4.098 0.188 1 94.44 89 ALA B O 1
ATOM 1684 N N . ASN B 1 90 ? -4.859 5.523 1.502 1 93.19 90 ASN B N 1
ATOM 1685 C CA . ASN B 1 90 ? -5.973 4.617 1.775 1 93.19 90 ASN B CA 1
ATOM 1686 C C . ASN B 1 90 ? -7.035 4.688 0.682 1 93.19 90 ASN B C 1
ATOM 1688 O O . ASN B 1 90 ? -7.895 3.809 0.59 1 93.19 90 ASN B O 1
ATOM 1692 N N . GLN B 1 91 ? -6.91 5.691 -0.165 1 92 91 GLN B N 1
ATOM 1693 C CA . GLN B 1 91 ? -7.895 5.852 -1.229 1 92 91 GLN B CA 1
ATOM 1694 C C . GLN B 1 91 ? -7.34 5.371 -2.568 1 92 91 GLN B C 1
ATOM 1696 O O . GLN B 1 91 ? -8.102 5.059 -3.486 1 92 91 GLN B O 1
ATOM 1701 N N . SER B 1 92 ? -6.09 5.316 -2.758 1 94.31 92 SER B N 1
ATOM 1702 C CA . SER B 1 92 ? -5.457 5.219 -4.07 1 94.31 92 SER B CA 1
ATOM 1703 C C . SER B 1 92 ? -5.84 3.918 -4.77 1 94.31 92 SER B C 1
ATOM 1705 O O . SER B 1 92 ? -6.004 3.891 -5.992 1 94.31 92 SER B O 1
ATOM 1707 N N . ALA B 1 93 ? -6.039 2.85 -4.008 1 91.12 93 ALA B N 1
ATOM 1708 C CA . ALA B 1 93 ? -6.457 1.595 -4.629 1 91.12 93 ALA B CA 1
ATOM 1709 C C . ALA B 1 93 ? -7.801 1.752 -5.332 1 91.12 93 ALA B C 1
ATOM 1711 O O . ALA B 1 93 ? -8.047 1.12 -6.363 1 91.12 93 ALA B O 1
ATOM 1712 N N . ASN B 1 94 ? -8.57 2.658 -4.875 1 92.31 94 ASN B N 1
ATOM 1713 C CA . ASN B 1 94 ? -9.93 2.816 -5.379 1 92.31 94 ASN B CA 1
ATOM 1714 C C . ASN B 1 94 ? -9.977 3.777 -6.562 1 92.31 94 ASN B C 1
ATOM 1716 O O . ASN B 1 94 ? -11.031 3.969 -7.168 1 92.31 94 ASN B O 1
ATOM 1720 N N . TRP B 1 95 ? -8.891 4.406 -6.879 1 93.62 95 TRP B N 1
ATOM 1721 C CA . TRP B 1 95 ? -8.867 5.277 -8.047 1 93.62 95 TRP B CA 1
ATOM 1722 C C . TRP B 1 95 ? -8.961 4.465 -9.336 1 93.62 95 TRP B C 1
ATOM 1724 O O . TRP B 1 95 ? -9.578 4.902 -10.312 1 93.62 95 TRP B O 1
ATOM 1734 N N . ALA B 1 96 ? -8.352 3.246 -9.305 1 94.69 96 ALA B N 1
ATOM 1735 C CA . ALA B 1 96 ? -8.375 2.355 -10.461 1 94.69 96 ALA B CA 1
ATOM 1736 C C . ALA B 1 96 ? -9.641 1.502 -10.477 1 94.69 96 ALA B C 1
ATOM 1738 O O . ALA B 1 96 ? -10.195 1.192 -9.414 1 94.69 96 ALA B O 1
ATOM 1739 N N . LYS B 1 97 ? -10.047 1.173 -11.602 1 94.88 97 LYS B N 1
ATOM 1740 C CA . LYS B 1 97 ? -11.188 0.277 -11.75 1 94.88 97 LYS B CA 1
ATOM 1741 C C . LYS B 1 97 ? -10.734 -1.166 -11.953 1 94.88 97 LYS B C 1
ATOM 1743 O O . LYS B 1 97 ? -9.578 -1.415 -12.297 1 94.88 97 LYS B O 1
ATOM 1748 N N . TRP B 1 98 ? -11.633 -2.107 -11.641 1 94.06 98 TRP B N 1
ATOM 1749 C CA . TRP B 1 98 ? -11.367 -3.521 -11.883 1 94.06 98 TRP B CA 1
ATOM 1750 C C . TRP B 1 98 ? -11.734 -3.908 -13.312 1 94.06 98 TRP B C 1
ATOM 1752 O O . TRP B 1 98 ? -12.75 -3.449 -13.844 1 94.06 98 TRP B O 1
ATOM 1762 N N . ASP B 1 99 ? -10.891 -4.703 -13.914 1 93.44 99 ASP B N 1
ATOM 1763 C CA . ASP B 1 99 ? -11.211 -5.355 -15.18 1 93.44 99 ASP B CA 1
ATOM 1764 C C . ASP B 1 99 ? -11.906 -6.695 -14.945 1 93.44 99 ASP B C 1
ATOM 1766 O O . ASP B 1 99 ? -11.25 -7.707 -14.688 1 93.44 99 ASP B O 1
ATOM 1770 N N . ASP B 1 100 ? -13.18 -6.691 -15.141 1 88.31 100 ASP B N 1
ATOM 1771 C CA . ASP B 1 100 ? -13.992 -7.848 -14.781 1 88.31 100 ASP B CA 1
ATOM 1772 C C . ASP B 1 100 ? -13.602 -9.07 -15.609 1 88.31 100 ASP B C 1
ATOM 1774 O O . ASP B 1 100 ? -13.625 -10.195 -15.109 1 88.31 100 ASP B O 1
ATOM 1778 N N . ASP B 1 101 ? -13.305 -8.82 -16.797 1 88.25 101 ASP B N 1
ATOM 1779 C CA . ASP B 1 101 ? -12.945 -9.922 -17.672 1 88.25 101 ASP B CA 1
ATOM 1780 C C . ASP B 1 101 ? -11.641 -10.578 -17.219 1 88.25 101 ASP B C 1
ATOM 1782 O O . ASP B 1 101 ? -11.531 -11.812 -17.219 1 88.25 101 ASP B O 1
ATOM 1786 N N . LEU B 1 102 ? -10.688 -9.766 -16.844 1 86.88 102 LEU B N 1
ATOM 1787 C CA . LEU B 1 102 ? -9.414 -10.305 -16.375 1 86.88 102 LEU B CA 1
ATOM 1788 C C . LEU B 1 102 ? -9.562 -10.93 -14.992 1 86.88 102 LEU B C 1
ATOM 1790 O O . LEU B 1 102 ? -8.891 -11.922 -14.688 1 86.88 102 LEU B O 1
ATOM 1794 N N . LEU B 1 103 ? -10.406 -10.344 -14.203 1 84.69 103 LEU B N 1
ATOM 1795 C CA . LEU B 1 103 ? -10.633 -10.883 -12.867 1 84.69 103 LEU B CA 1
ATOM 1796 C C . LEU B 1 103 ? -11.211 -12.289 -12.938 1 84.69 103 LEU B C 1
ATOM 1798 O O . LEU B 1 103 ? -10.867 -13.148 -12.125 1 84.69 103 LEU B O 1
ATOM 1802 N N . LYS B 1 104 ? -12.039 -12.492 -13.922 1 79.19 104 LYS B N 1
ATOM 1803 C CA . LYS B 1 104 ? -12.68 -13.789 -14.086 1 79.19 104 LYS B CA 1
ATOM 1804 C C . LYS B 1 104 ? -11.672 -14.852 -14.516 1 79.19 104 LYS B C 1
ATOM 1806 O O . LYS B 1 104 ? -11.859 -16.047 -14.242 1 79.19 104 LYS B O 1
ATOM 1811 N N . LYS B 1 105 ? -10.789 -14.508 -15.25 1 73.38 105 LYS B N 1
ATOM 1812 C CA . LYS B 1 105 ? -9.789 -15.445 -15.766 1 73.38 105 LYS B CA 1
ATOM 1813 C C . LYS B 1 105 ? -8.773 -15.805 -14.695 1 73.38 105 LYS B C 1
ATOM 1815 O O . LYS B 1 105 ? -7.988 -16.75 -14.867 1 73.38 105 LYS B O 1
ATOM 1820 N N . GLU B 1 106 ? -8.844 -15.078 -13.703 1 64.62 106 GLU B N 1
ATOM 1821 C CA . GLU B 1 106 ? -7.91 -15.328 -12.609 1 64.62 106 GLU B CA 1
ATOM 1822 C C . GLU B 1 106 ? -8.586 -16.078 -11.469 1 64.62 106 GLU B C 1
ATOM 1824 O O . GLU B 1 106 ? -9.102 -15.469 -10.531 1 64.62 106 GLU B O 1
ATOM 1829 N N . PRO B 1 107 ? -8.828 -17.469 -11.859 1 55.88 107 PRO B N 1
ATOM 1830 C CA . PRO B 1 107 ? -9.484 -18.172 -10.766 1 55.88 107 PRO B CA 1
ATOM 1831 C C . PRO B 1 107 ? -8.695 -18.109 -9.461 1 55.88 107 PRO B C 1
ATOM 1833 O O . PRO B 1 107 ? -7.492 -18.391 -9.453 1 55.88 107 PRO B O 1
ATOM 1836 N N . ILE B 1 108 ? -8.789 -17.047 -8.922 1 55.19 108 ILE B N 1
ATOM 1837 C CA . ILE B 1 108 ? -8.094 -17.062 -7.637 1 55.19 108 ILE B CA 1
ATOM 1838 C C . ILE B 1 108 ? -8.961 -17.766 -6.594 1 55.19 108 ILE B C 1
ATOM 1840 O O . ILE B 1 108 ? -10.156 -17.484 -6.469 1 55.19 108 ILE B O 1
ATOM 1844 N N . LYS B 1 109 ? -8.891 -19 -6.371 1 47.75 109 LYS B N 1
ATOM 1845 C CA . LYS B 1 109 ? -9.547 -19.609 -5.227 1 47.75 109 LYS B CA 1
ATOM 1846 C C . LYS B 1 109 ? -9.594 -18.656 -4.035 1 47.75 109 LYS B C 1
ATOM 1848 O O . LYS B 1 109 ? -8.555 -18.188 -3.57 1 47.75 109 LYS B O 1
ATOM 1853 N N . VAL B 1 110 ? -10.75 -17.906 -4.148 1 46.44 110 VAL B N 1
ATOM 1854 C CA . VAL B 1 110 ? -11.023 -16.906 -3.117 1 46.44 110 VAL B CA 1
ATOM 1855 C C . VAL B 1 110 ? -10.734 -17.5 -1.739 1 46.44 110 VAL B C 1
ATOM 1857 O O . VAL B 1 110 ? -11.156 -18.625 -1.438 1 46.44 110 VAL B O 1
ATOM 1860 N N . LEU B 1 111 ? -9.992 -17.016 -0.992 1 45.94 111 LEU B N 1
ATOM 1861 C CA . LEU B 1 111 ? -9.758 -17.359 0.405 1 45.94 111 LEU B CA 1
ATOM 1862 C C . LEU B 1 111 ? -11.047 -17.281 1.213 1 45.94 111 LEU B C 1
ATOM 1864 O O . LEU B 1 111 ? -11.805 -16.312 1.086 1 45.94 111 LEU B O 1
ATOM 1868 N N . ASN B 1 112 ? -11.922 -18.297 1.421 1 42.03 112 ASN B N 1
ATOM 1869 C CA . ASN B 1 112 ? -13.148 -18.328 2.219 1 42.03 112 ASN B CA 1
ATOM 1870 C C . ASN B 1 112 ? -13.008 -17.5 3.492 1 42.03 112 ASN B C 1
ATOM 1872 O O . ASN B 1 112 ? -11.922 -17.016 3.811 1 42.03 112 ASN B O 1
ATOM 1876 N N . LYS B 1 113 ? -14.031 -17.734 4.555 1 39.41 113 LYS B N 1
ATOM 1877 C CA . LYS B 1 113 ? -14.602 -17.016 5.699 1 39.41 113 LYS B CA 1
ATOM 1878 C C . LYS B 1 113 ? -13.5 -16.406 6.562 1 39.41 113 LYS B C 1
ATOM 1880 O O . LYS B 1 113 ? -13.617 -15.266 7.016 1 39.41 113 LYS B O 1
ATOM 1885 N N . GLU B 1 114 ? -12.609 -17.203 7.34 1 40.34 114 GLU B N 1
ATOM 1886 C CA . GLU B 1 114 ? -11.766 -17.047 8.523 1 40.34 114 GLU B CA 1
ATOM 1887 C C . GLU B 1 114 ? -10.344 -16.688 8.148 1 40.34 114 GLU B C 1
ATOM 1889 O O . GLU B 1 114 ? -9.469 -16.578 9.008 1 40.34 114 GLU B O 1
ATOM 1894 N N . GLY B 1 115 ? -9.977 -16.422 6.809 1 41.81 115 GLY B N 1
ATOM 1895 C CA . GLY B 1 115 ? -8.758 -16.047 6.109 1 41.81 115 GLY B CA 1
ATOM 1896 C C . GLY B 1 115 ? -8.625 -16.719 4.75 1 41.81 115 GLY B C 1
ATOM 1897 O O . GLY B 1 115 ? -9.5 -17.469 4.332 1 41.81 115 GLY B O 1
ATOM 1898 N N . PRO B 1 116 ? -7.715 -16.469 3.68 1 41.56 116 PRO B N 1
ATOM 1899 C CA . PRO B 1 116 ? -7.688 -16.875 2.275 1 41.56 116 PRO B CA 1
ATOM 1900 C C . PRO B 1 116 ? -8.016 -18.359 2.094 1 41.56 116 PRO B C 1
ATOM 1902 O O . PRO B 1 116 ? -7.473 -19.203 2.811 1 41.56 116 PRO B O 1
ATOM 1905 N N . GLU B 1 117 ? -9.227 -18.859 1.908 1 41.28 117 GLU B N 1
ATOM 1906 C CA . GLU B 1 117 ? -9.344 -20.156 1.242 1 41.28 117 GLU B CA 1
ATOM 1907 C C . GLU B 1 117 ? -9.273 -20 -0.274 1 41.28 117 GLU B C 1
ATOM 1909 O O . GLU B 1 117 ? -10.016 -19.219 -0.861 1 41.28 117 GLU B O 1
ATOM 1914 N N . PHE B 1 118 ? -8.195 -20.188 -0.996 1 38.31 118 PHE B N 1
ATOM 1915 C CA . PHE B 1 118 ? -7.867 -19.984 -2.4 1 38.31 118 PHE B CA 1
ATOM 1916 C C . PHE B 1 118 ? -8.562 -21.016 -3.283 1 38.31 118 PHE B C 1
ATOM 1918 O O . PHE B 1 118 ? -8.422 -22.219 -3.07 1 38.31 118 PHE B O 1
ATOM 1925 N N . TYR B 1 119 ? -9.984 -20.938 -3.496 1 37.88 119 TYR B N 1
ATOM 1926 C CA . TYR B 1 119 ? -10.484 -21.875 -4.496 1 37.88 119 TYR B CA 1
ATOM 1927 C C . TYR B 1 119 ? -10.539 -21.234 -5.875 1 37.88 119 TYR B C 1
ATOM 1929 O O . TYR B 1 119 ? -10.938 -20.078 -6.008 1 37.88 119 TYR B O 1
ATOM 1937 N N . VAL B 1 120 ? -9.531 -21.375 -6.758 1 35.5 120 VAL B N 1
ATOM 1938 C CA . VAL B 1 120 ? -9.523 -21.125 -8.195 1 35.5 120 VAL B CA 1
ATOM 1939 C C . VAL B 1 120 ? -10.602 -21.969 -8.875 1 35.5 120 VAL B C 1
ATOM 1941 O O . VAL B 1 120 ? -10.688 -23.172 -8.648 1 35.5 120 VAL B O 1
ATOM 1944 N N . ALA B 1 121 ? -11.664 -21.297 -9.266 1 34.19 121 ALA B N 1
ATOM 1945 C CA . ALA B 1 121 ? -12.773 -21.984 -9.922 1 34.19 121 ALA B CA 1
ATOM 1946 C C . ALA B 1 121 ? -12.25 -23.016 -10.93 1 34.19 121 ALA B C 1
ATOM 1948 O O . ALA B 1 121 ? -11.312 -22.734 -11.688 1 34.19 121 ALA B O 1
ATOM 1949 N N . SER B 1 122 ? -12.555 -24.266 -10.797 1 32.69 122 SER B N 1
ATOM 1950 C CA . SER B 1 122 ? -12.594 -25.359 -11.75 1 32.69 122 SER B CA 1
ATOM 1951 C C . SER B 1 122 ? -13.539 -25.062 -12.914 1 32.69 122 SER B C 1
ATOM 1953 O O . SER B 1 122 ? -14.562 -24.391 -12.727 1 32.69 122 SER B O 1
#